Protein AF-A0A517SAF6-F1 (afdb_monomer_lite)

Secondary structure (DSSP, 8-state):
-----PPPP-PPPPP---------------PPPPPPPPPPPP--------------PPP-----------SSTTSPPPSSB--TTTTPPPTTTSTT-TTTTPPPPPPPPPPSTTGGG-HHHHHHHHHHHHT-HHHHHHHHHHHHHHT-TTSHHHHHHHHHHHHHHHHHHHHTT-HHHHHHHHHHHHHHHHHHHHHHT-SEETTEEHHHHHHHHHHHHTPPPPS---TBS----SS-----SSPPP-

pLDDT: mean 80.93, std 24.03, range [32.72, 98.94]

InterPro domains:
  IPR005500 Protein of unknown function DUF309 [PF03745] (123-180)
  IPR023203 TTHA0068-like superfamily [SSF140663] (109-244)

Foldseek 3Di:
DDDDDDDDDDDDDDDDDDDDDDDDPPPDPDDDDDDDDDDDDDDDDDDPDDPPPPPPPPPDPPLDPPDDDQLCPVDDDQQFAAAPPPPDADQDPGPPHSQDVNDDDQFAAQDFVPLSVGPLSSVLLRCLQQQSLVSSLVSLVSNLVNNDCPDLSNLLSQLSNLLSQLSSCLLVVNLVSNLVSLVVSLVSLVVSCVVVVDQDTSQFGSVVSNVQSVQSNVFDHDPDSDHGRRDNRGSDGTAGPPRRDD

Organism: NCBI:txid2527983

Sequence (246 aa):
MTVEGPKVVLSRLPTSQRHSDAGSLRRKFKVPPMPNASPRAPRTKTKPATKRKTITVPAIEKTSIVKFVRLLPATELPRYTHVPGTGTPHPYRDPRGHSFNRKPVNPKALNEDRWAECRSYLLGLDLFNLGFYWEAHDEWERLWRQSGPDSMVGKFLKGLVKLAAAGIKVREESIHGVRRHAASAGEVFADVAAETDLERFCGLKFEDLQFAADRAAQLVYKPDLQAGRPLRVFPYVLTPEPMPLM

Structure (mmCIF, N/CA/C/O backbone):
data_AF-A0A517SAF6-F1
#
_entry.id   AF-A0A517SAF6-F1
#
loop_
_atom_site.group_PDB
_atom_site.id
_atom_site.type_symbol
_atom_site.label_atom_id
_atom_site.label_alt_id
_atom_site.label_comp_id
_atom_site.label_asym_id
_atom_site.label_entity_id
_atom_site.label_seq_id
_atom_site.pdbx_PDB_ins_code
_atom_site.Cartn_x
_atom_site.Cartn_y
_atom_site.Cartn_z
_atom_site.occupancy
_atom_site.B_iso_or_equiv
_atom_site.auth_seq_id
_atom_site.auth_comp_id
_atom_site.auth_asym_id
_atom_site.auth_atom_id
_atom_site.pdbx_PDB_model_num
ATOM 1 N N . MET A 1 1 ? -29.096 70.159 -20.605 1.00 43.00 1 MET A N 1
ATOM 2 C CA . MET A 1 1 ? -28.524 69.871 -19.274 1.00 43.00 1 MET A CA 1
ATOM 3 C C . MET A 1 1 ? -27.739 68.578 -19.366 1.00 43.00 1 MET A C 1
ATOM 5 O O . MET A 1 1 ? -28.289 67.495 -19.248 1.00 43.00 1 MET A O 1
ATOM 9 N N . THR A 1 2 ? -26.469 68.733 -19.703 1.00 39.09 2 THR A N 1
ATOM 10 C CA . THR A 1 2 ? -25.396 67.740 -19.683 1.00 39.09 2 THR A CA 1
ATOM 11 C C . THR A 1 2 ? -24.696 67.866 -18.332 1.00 39.09 2 THR A C 1
ATOM 13 O O . THR A 1 2 ? -24.415 68.987 -17.915 1.00 39.09 2 THR A O 1
ATOM 16 N N . VAL A 1 3 ? -24.425 66.755 -17.644 1.00 46.78 3 VAL A N 1
ATOM 17 C CA . VAL A 1 3 ? -23.565 66.754 -16.450 1.00 46.78 3 VAL A CA 1
ATOM 18 C C . VAL A 1 3 ? -22.547 65.627 -16.588 1.00 46.78 3 VAL A C 1
ATOM 20 O O . VAL A 1 3 ? -22.900 64.479 -16.851 1.00 46.78 3 VAL A O 1
ATOM 23 N N . GLU A 1 4 ? -21.283 66.025 -16.488 1.00 37.34 4 GLU A N 1
ATOM 24 C CA . GLU A 1 4 ? -20.063 65.238 -16.636 1.00 37.34 4 GLU A CA 1
ATOM 25 C C . GLU A 1 4 ? -19.782 64.355 -15.406 1.00 37.34 4 GLU A C 1
ATOM 27 O O . GLU A 1 4 ? -20.085 64.730 -14.275 1.00 37.34 4 GLU A O 1
ATOM 32 N N . GLY A 1 5 ? -19.127 63.210 -15.625 1.00 44.16 5 GLY A N 1
ATOM 33 C CA . GLY A 1 5 ? -18.432 62.419 -14.601 1.00 44.16 5 GLY A CA 1
ATOM 34 C C . GLY A 1 5 ? -16.943 62.288 -14.971 1.00 44.16 5 GLY A C 1
ATOM 35 O O . GLY A 1 5 ? -16.623 62.270 -16.163 1.00 44.16 5 GLY A O 1
ATOM 36 N N . PRO A 1 6 ? -16.008 62.252 -14.002 1.00 47.25 6 PRO A N 1
ATOM 37 C CA . PRO A 1 6 ? -14.622 62.642 -14.249 1.00 47.25 6 PRO A CA 1
ATOM 38 C C . PRO A 1 6 ? -13.741 61.539 -14.859 1.00 47.25 6 PRO A C 1
ATOM 40 O O . PRO A 1 6 ? -13.833 60.358 -14.530 1.00 47.25 6 PRO A O 1
ATOM 43 N N . LYS A 1 7 ? -12.827 61.990 -15.729 1.00 45.59 7 LYS A N 1
ATOM 44 C CA . LYS A 1 7 ? -11.729 61.243 -16.361 1.00 45.59 7 LYS A CA 1
ATOM 45 C C . LYS A 1 7 ? -10.671 60.824 -15.332 1.00 45.59 7 LYS A C 1
ATOM 47 O O . LYS A 1 7 ? -10.163 61.669 -14.599 1.00 45.59 7 LYS A O 1
ATOM 52 N N . VAL A 1 8 ? -10.254 59.557 -15.366 1.00 41.81 8 VAL A N 1
ATOM 53 C CA . VAL A 1 8 ? -9.053 59.077 -14.662 1.00 41.81 8 VAL A CA 1
ATOM 54 C C . VAL A 1 8 ? -7.856 59.116 -15.613 1.00 41.81 8 VAL A C 1
ATOM 56 O O . VAL A 1 8 ? -7.884 58.578 -16.719 1.00 41.81 8 VAL A O 1
ATOM 59 N N . VAL A 1 9 ? -6.815 59.809 -15.159 1.00 40.44 9 VAL A N 1
ATOM 60 C CA . VAL A 1 9 ? -5.551 60.098 -15.840 1.00 40.44 9 VAL A CA 1
ATOM 61 C C . VAL A 1 9 ? -4.578 58.929 -15.646 1.00 40.44 9 VAL A C 1
ATOM 63 O O . VAL A 1 9 ? -4.249 58.579 -14.518 1.00 40.44 9 VAL A O 1
ATOM 66 N N . LEU A 1 10 ? -4.079 58.352 -16.743 1.00 40.06 10 LEU A N 1
ATOM 67 C CA . LEU A 1 10 ? -2.934 57.433 -16.743 1.00 40.06 10 LEU A CA 1
ATOM 68 C C . LEU A 1 10 ? -1.635 58.253 -16.771 1.00 40.06 10 LEU A C 1
ATOM 70 O O . LEU A 1 10 ? -1.235 58.770 -17.816 1.00 40.06 10 LEU A O 1
ATOM 74 N N . SER A 1 11 ? -0.983 58.389 -15.618 1.00 39.31 11 SER A N 1
ATOM 75 C CA . SER A 1 11 ? 0.337 59.007 -15.490 1.00 39.31 11 SER A CA 1
ATOM 76 C C . SER A 1 11 ? 1.441 58.024 -15.904 1.00 39.31 11 SER A C 1
ATOM 78 O O . SER A 1 11 ? 1.563 56.913 -15.392 1.00 39.31 11 SER A O 1
ATOM 80 N N . ARG A 1 12 ? 2.255 58.451 -16.875 1.00 39.72 12 ARG A N 1
ATOM 81 C CA . ARG A 1 12 ? 3.498 57.793 -17.296 1.00 39.72 12 ARG A CA 1
ATOM 82 C C . ARG A 1 12 ? 4.571 58.014 -16.228 1.00 39.72 12 ARG A C 1
ATOM 84 O O . ARG A 1 12 ? 4.795 59.155 -15.830 1.00 39.72 12 ARG A O 1
ATOM 91 N N . LEU A 1 13 ? 5.265 56.954 -15.814 1.00 39.06 13 LEU A N 1
ATOM 92 C CA . LEU A 1 13 ? 6.486 57.058 -15.009 1.00 39.06 13 LEU A CA 1
ATOM 93 C C . LEU A 1 13 ? 7.729 57.155 -15.918 1.00 39.06 13 LEU A C 1
ATOM 95 O O . LEU A 1 13 ? 7.780 56.462 -16.937 1.00 39.06 13 LEU A O 1
ATOM 99 N N . PRO A 1 14 ? 8.720 58.001 -15.575 1.00 38.72 14 PRO A N 1
ATOM 100 C CA . PRO A 1 14 ? 9.893 58.244 -16.405 1.00 38.72 14 PRO A CA 1
ATOM 101 C C . PRO A 1 14 ? 11.052 57.264 -16.168 1.00 38.72 14 PRO A C 1
ATOM 103 O O . PRO A 1 14 ? 11.291 56.749 -15.078 1.00 38.72 14 PRO A O 1
ATOM 106 N N . THR A 1 15 ? 11.799 57.088 -17.253 1.00 39.66 15 THR A N 1
ATOM 107 C CA . THR A 1 15 ? 13.105 56.450 -17.425 1.00 39.66 15 THR A CA 1
ATOM 108 C C . THR A 1 15 ? 14.160 56.975 -16.445 1.00 39.66 15 THR A C 1
ATOM 110 O O . THR A 1 15 ? 14.377 58.181 -16.355 1.00 39.66 15 THR A O 1
ATOM 113 N N . SER A 1 16 ? 14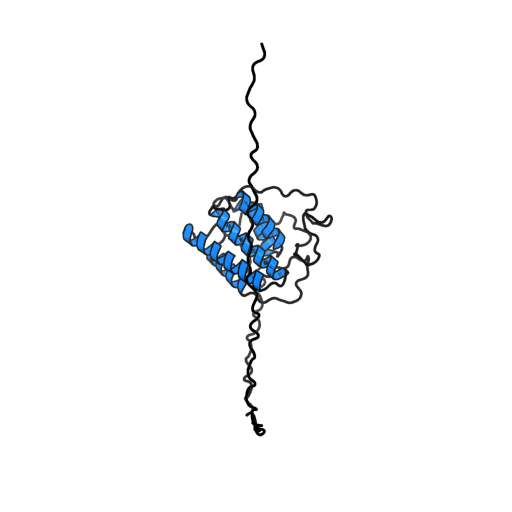.895 56.069 -15.793 1.00 39.22 16 SER A N 1
ATOM 114 C CA . SER A 1 16 ? 16.137 56.385 -15.078 1.00 39.22 16 SER A CA 1
ATOM 115 C C . SER A 1 16 ? 17.303 55.618 -15.700 1.00 39.22 16 SER A C 1
ATOM 117 O O . SER A 1 16 ? 17.321 54.387 -15.742 1.00 39.22 16 SER A O 1
ATOM 119 N N . GLN A 1 17 ? 18.254 56.394 -16.215 1.00 38.22 17 GLN A N 1
ATOM 120 C CA . GLN A 1 17 ? 19.577 55.979 -16.660 1.00 38.22 17 GLN A CA 1
ATOM 121 C C . GLN A 1 17 ? 20.384 55.387 -15.495 1.00 38.22 17 GLN A C 1
ATOM 123 O O . GLN A 1 17 ? 20.413 55.948 -14.401 1.00 38.22 17 GLN A O 1
ATOM 128 N N . ARG A 1 18 ? 21.143 54.321 -15.766 1.00 35.47 18 ARG A N 1
ATOM 129 C CA . ARG A 1 18 ? 22.361 54.000 -15.013 1.00 35.47 18 ARG A CA 1
ATOM 130 C C . ARG A 1 18 ? 23.511 53.814 -15.993 1.00 35.47 18 ARG A C 1
ATOM 132 O O . ARG A 1 18 ? 23.553 52.835 -16.730 1.00 35.47 18 ARG A O 1
ATOM 139 N N . HIS A 1 19 ? 24.430 54.772 -15.980 1.00 34.78 19 HIS A N 1
ATOM 140 C CA . HIS A 1 19 ? 25.813 54.560 -16.385 1.00 34.78 19 HIS A CA 1
ATOM 141 C C . HIS A 1 19 ? 26.580 53.929 -15.221 1.00 34.78 19 HIS A C 1
ATOM 143 O O . HIS A 1 19 ? 26.379 54.329 -14.075 1.00 34.78 19 HIS A O 1
ATOM 149 N N . SER A 1 20 ? 27.481 53.002 -15.556 1.00 32.91 20 SER A N 1
ATOM 150 C CA . SER A 1 20 ? 28.904 52.947 -15.165 1.00 32.91 20 SER A CA 1
ATOM 151 C C . SER A 1 20 ? 29.387 51.547 -14.757 1.00 32.91 20 SER A C 1
ATOM 153 O O . SER A 1 20 ? 28.980 50.973 -13.753 1.00 32.91 20 SER A O 1
ATOM 155 N N . ASP A 1 21 ? 30.225 51.007 -15.644 1.00 35.66 21 ASP A N 1
ATOM 156 C CA . ASP A 1 21 ? 31.492 50.314 -15.408 1.00 35.66 21 ASP A CA 1
ATOM 157 C C . ASP A 1 21 ? 31.677 49.469 -14.142 1.00 35.66 21 ASP A C 1
ATOM 159 O O . ASP A 1 21 ? 31.882 49.969 -13.040 1.00 35.66 21 ASP A O 1
ATOM 163 N N . ALA A 1 22 ? 31.839 48.163 -14.364 1.00 36.44 22 ALA A N 1
ATOM 164 C CA . ALA A 1 22 ? 32.791 47.355 -13.610 1.00 36.44 22 ALA A CA 1
ATOM 165 C C . ALA A 1 22 ? 33.311 46.218 -14.502 1.00 36.44 22 ALA A C 1
ATOM 167 O O . ALA A 1 22 ? 32.623 45.233 -14.774 1.00 36.44 22 ALA A O 1
ATOM 168 N N . GLY A 1 23 ? 34.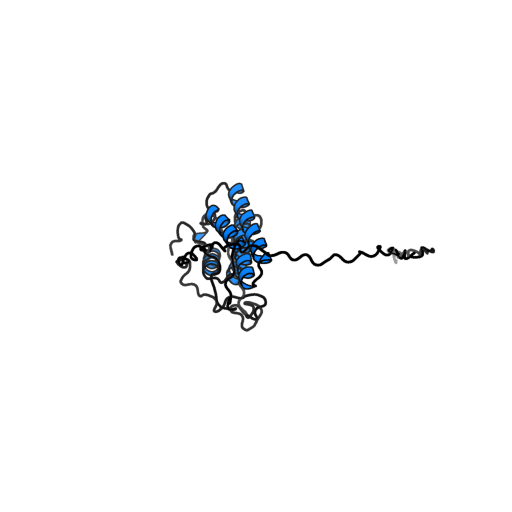542 46.385 -14.989 1.00 32.72 23 GLY A N 1
ATOM 169 C CA . GLY A 1 23 ? 35.258 45.398 -15.786 1.00 32.72 23 GLY A CA 1
ATOM 170 C C . GLY A 1 23 ? 35.454 44.078 -15.037 1.00 32.72 23 GLY A C 1
ATOM 171 O O . GLY A 1 23 ? 35.920 44.036 -13.899 1.00 32.72 23 GLY A O 1
ATOM 172 N N . SER A 1 24 ? 35.130 42.975 -15.708 1.00 35.75 24 SER A N 1
ATOM 173 C CA . SER A 1 24 ? 35.410 41.623 -15.232 1.00 35.75 24 SER A CA 1
ATOM 174 C C . SER A 1 24 ? 36.914 41.336 -15.341 1.00 35.75 24 SER A C 1
ATOM 176 O O . SER A 1 24 ? 37.417 40.919 -16.386 1.00 35.75 24 SER A O 1
ATOM 178 N N . LEU A 1 25 ? 37.656 41.560 -14.252 1.00 38.03 25 LEU A N 1
ATOM 179 C CA . LEU A 1 25 ? 39.008 41.026 -14.089 1.00 38.03 25 LEU A CA 1
ATOM 180 C C . LEU A 1 25 ? 38.932 39.495 -13.953 1.00 38.03 25 LEU A C 1
ATOM 182 O O . LEU A 1 25 ? 38.750 38.950 -12.864 1.00 38.03 25 LEU A O 1
ATOM 186 N N . ARG A 1 26 ? 39.146 38.774 -15.058 1.00 44.06 26 ARG A N 1
ATOM 187 C CA . ARG A 1 26 ? 39.539 37.358 -15.014 1.00 44.06 26 ARG A CA 1
ATOM 188 C C . ARG A 1 26 ? 40.934 37.250 -14.391 1.00 44.06 26 ARG A C 1
ATOM 190 O O . ARG A 1 26 ? 41.942 37.360 -15.086 1.00 44.06 26 ARG A O 1
ATOM 197 N N . ARG A 1 27 ? 41.013 36.980 -13.085 1.00 40.62 27 ARG A N 1
ATOM 198 C CA . ARG A 1 27 ? 42.253 36.493 -12.462 1.00 40.62 27 ARG A CA 1
ATOM 199 C C . ARG A 1 27 ? 42.528 35.073 -12.964 1.00 40.62 27 ARG A C 1
ATOM 201 O O . ARG A 1 27 ? 41.925 34.109 -12.504 1.00 40.62 27 ARG A O 1
ATOM 208 N N . LYS A 1 28 ? 43.444 34.944 -13.929 1.00 42.22 28 LYS A N 1
ATOM 209 C CA . LYS A 1 28 ? 44.107 33.674 -14.248 1.00 42.22 28 LYS A CA 1
ATOM 210 C C . LYS A 1 28 ? 44.988 33.300 -13.052 1.00 42.22 28 LYS A C 1
ATOM 212 O O . LYS A 1 28 ? 46.041 33.900 -12.861 1.00 42.22 28 LYS A O 1
ATOM 217 N N . PHE A 1 29 ? 44.570 32.323 -12.252 1.00 38.72 29 PHE A N 1
ATOM 218 C CA . PHE A 1 29 ? 45.471 31.684 -11.296 1.00 38.72 29 PHE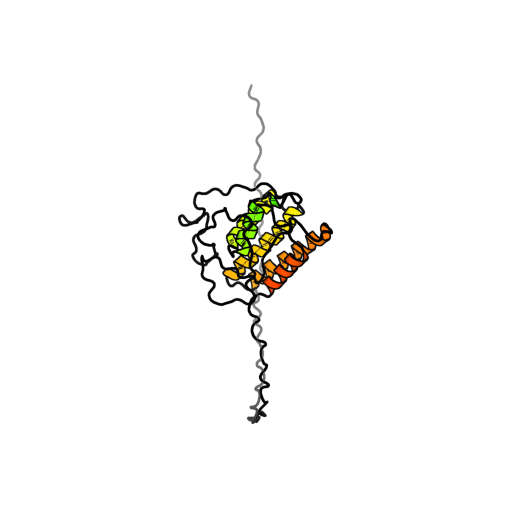 A CA 1
ATOM 219 C C . PHE A 1 29 ? 46.480 30.836 -12.077 1.00 38.72 29 PHE A C 1
ATOM 221 O O . PHE A 1 29 ? 46.141 29.805 -12.654 1.00 38.72 29 PHE A O 1
ATOM 228 N N . LYS A 1 30 ? 47.723 31.319 -12.144 1.00 42.47 30 LYS A N 1
ATOM 229 C CA . LYS A 1 30 ? 48.872 30.586 -12.675 1.00 42.47 30 LYS A CA 1
ATOM 230 C C . LYS A 1 30 ? 49.364 29.653 -11.568 1.00 42.47 30 LYS A C 1
ATOM 232 O O . LYS A 1 30 ? 49.930 30.116 -10.584 1.00 42.47 30 LYS A O 1
ATOM 237 N N . VAL A 1 31 ? 49.089 28.360 -11.708 1.00 49.06 31 VAL A N 1
ATOM 238 C CA . VAL A 1 31 ? 49.588 27.324 -10.793 1.00 49.06 31 VAL A CA 1
ATOM 239 C C . VAL A 1 31 ? 51.096 27.154 -11.042 1.00 49.06 31 VAL A C 1
ATOM 241 O O . VAL A 1 31 ? 51.482 26.987 -12.203 1.00 49.06 31 VAL A O 1
ATOM 244 N N . PRO A 1 32 ? 51.969 27.241 -10.022 1.00 47.84 32 PRO A N 1
ATOM 245 C CA . PRO A 1 32 ? 53.400 27.006 -10.199 1.00 47.84 32 PRO A CA 1
ATOM 246 C C . PRO A 1 32 ? 53.690 25.508 -10.424 1.00 47.84 32 PRO A C 1
ATOM 248 O O . PRO A 1 32 ? 52.991 24.662 -9.860 1.00 47.84 32 PRO A O 1
ATOM 251 N N . PRO A 1 33 ? 54.703 25.153 -11.237 1.00 46.41 33 PRO A N 1
ATOM 252 C CA . PRO A 1 33 ? 55.067 23.759 -11.466 1.00 46.41 33 PRO A CA 1
ATOM 253 C C . PRO A 1 33 ? 55.698 23.142 -10.209 1.00 46.41 33 PRO A C 1
ATOM 255 O O . PRO A 1 33 ? 56.573 23.736 -9.580 1.00 46.41 33 PRO A O 1
ATOM 258 N N . MET A 1 34 ? 55.249 21.937 -9.858 1.00 46.75 34 MET A N 1
ATOM 259 C CA . MET A 1 34 ? 55.836 21.106 -8.802 1.00 46.75 34 MET A CA 1
ATOM 260 C C . MET A 1 34 ? 57.228 20.596 -9.222 1.00 46.75 34 MET A C 1
ATOM 262 O O . MET A 1 34 ? 57.422 20.285 -10.400 1.00 46.75 34 MET A O 1
ATOM 266 N N . PRO A 1 35 ? 58.191 20.461 -8.292 1.00 46.66 35 PRO A N 1
ATOM 267 C CA . PRO A 1 35 ? 59.504 19.901 -8.595 1.00 46.66 35 PRO A CA 1
ATOM 268 C C . PRO A 1 35 ? 59.433 18.393 -8.892 1.00 46.66 35 PRO A C 1
ATOM 270 O O . PRO A 1 35 ? 58.694 17.646 -8.249 1.00 46.66 35 PRO A O 1
ATOM 273 N N . ASN A 1 36 ? 60.229 17.964 -9.877 1.00 44.69 36 ASN A N 1
ATOM 274 C CA . ASN A 1 36 ? 60.369 16.583 -10.344 1.00 44.69 36 ASN A CA 1
ATOM 275 C C . ASN A 1 36 ? 60.639 15.593 -9.199 1.00 44.69 36 ASN A C 1
ATOM 277 O O . ASN A 1 36 ? 61.594 15.748 -8.439 1.00 44.69 36 ASN A O 1
ATOM 281 N N . ALA A 1 37 ? 59.842 14.526 -9.139 1.00 46.31 37 ALA A N 1
ATOM 282 C CA . ALA A 1 37 ? 60.111 13.369 -8.297 1.00 46.31 37 ALA A CA 1
ATOM 283 C C . ALA A 1 37 ? 61.173 12.468 -8.953 1.00 46.31 37 ALA A C 1
ATOM 285 O O . ALA A 1 37 ? 60.998 12.007 -10.081 1.00 46.31 37 ALA A O 1
ATOM 286 N N . SER A 1 38 ? 62.263 12.199 -8.232 1.00 47.91 38 SER A N 1
ATOM 287 C CA . SER A 1 38 ? 63.292 11.228 -8.618 1.00 47.91 38 SER A CA 1
ATOM 288 C C . SER A 1 38 ? 62.726 9.799 -8.726 1.00 47.91 38 SER A C 1
ATOM 290 O O . SER A 1 38 ? 61.828 9.433 -7.958 1.00 47.91 38 SER A O 1
ATOM 292 N N . PRO A 1 39 ? 63.255 8.951 -9.630 1.00 40.84 39 PRO A N 1
ATOM 293 C CA . PRO A 1 39 ? 62.718 7.617 -9.863 1.00 40.84 39 PRO A CA 1
ATOM 294 C C . PRO A 1 39 ? 63.053 6.672 -8.703 1.00 40.84 39 PRO A C 1
ATOM 296 O O . PRO A 1 39 ? 64.206 6.513 -8.303 1.00 40.84 39 PRO A O 1
ATOM 299 N N . ARG A 1 40 ? 62.021 6.022 -8.157 1.00 42.75 40 ARG A N 1
ATOM 300 C CA . ARG A 1 40 ? 62.141 5.028 -7.085 1.00 42.75 40 ARG A CA 1
ATOM 301 C C . ARG A 1 40 ? 62.362 3.635 -7.685 1.00 42.75 40 ARG A C 1
ATOM 303 O O . ARG A 1 40 ? 61.576 3.192 -8.516 1.00 42.75 40 ARG A O 1
ATOM 310 N N . ALA A 1 41 ? 63.410 2.954 -7.226 1.00 46.16 41 ALA A N 1
ATOM 311 C CA . ALA A 1 41 ? 63.792 1.597 -7.622 1.00 46.16 41 ALA A CA 1
ATOM 312 C C . ALA A 1 41 ? 62.665 0.550 -7.423 1.00 46.16 41 ALA A C 1
ATOM 314 O O . ALA A 1 41 ? 61.847 0.691 -6.502 1.00 46.16 41 ALA A O 1
ATOM 315 N N . PRO A 1 42 ? 62.625 -0.524 -8.240 1.00 37.44 42 PRO A N 1
ATOM 316 C CA . PRO A 1 42 ? 61.581 -1.539 -8.175 1.00 37.44 42 PRO A CA 1
ATOM 317 C C . PRO A 1 42 ? 61.748 -2.393 -6.917 1.00 37.44 42 PRO A C 1
ATOM 319 O O . PRO A 1 42 ? 62.746 -3.080 -6.719 1.00 37.44 42 PRO A O 1
ATOM 322 N N . ARG A 1 43 ? 60.742 -2.356 -6.043 1.00 40.53 43 ARG A N 1
ATOM 323 C CA . ARG A 1 43 ? 60.711 -3.145 -4.811 1.00 40.53 43 ARG A CA 1
ATOM 324 C C . ARG A 1 43 ? 59.940 -4.438 -5.071 1.00 40.53 43 ARG A C 1
ATOM 326 O O . ARG A 1 43 ? 58.711 -4.441 -5.055 1.00 40.53 43 ARG A O 1
ATOM 333 N N . THR A 1 44 ? 60.660 -5.534 -5.292 1.00 40.47 44 THR A N 1
ATOM 334 C CA . THR A 1 44 ? 60.109 -6.894 -5.304 1.00 40.47 44 THR A CA 1
ATOM 335 C C . THR A 1 44 ? 59.506 -7.208 -3.935 1.00 40.47 44 THR A C 1
ATOM 337 O O . THR A 1 44 ? 60.221 -7.332 -2.941 1.00 40.47 44 THR A O 1
ATOM 340 N N . LYS A 1 45 ? 58.176 -7.308 -3.865 1.00 42.22 45 LYS A N 1
ATOM 341 C CA . LYS A 1 45 ? 57.462 -7.845 -2.703 1.00 42.22 45 LYS A CA 1
ATOM 342 C C . LYS A 1 45 ? 56.825 -9.173 -3.092 1.00 42.22 45 LYS A C 1
ATOM 344 O O . LYS A 1 45 ? 55.754 -9.207 -3.691 1.00 42.22 45 LYS A O 1
ATOM 349 N N . THR A 1 46 ? 57.491 -10.258 -2.726 1.00 40.00 46 THR A N 1
ATOM 350 C CA . THR A 1 46 ? 56.911 -11.594 -2.592 1.00 40.00 46 THR A CA 1
ATOM 351 C C . THR A 1 46 ? 55.737 -11.515 -1.610 1.00 40.00 46 THR A C 1
ATOM 353 O O . THR A 1 46 ? 55.912 -11.161 -0.445 1.00 40.00 46 THR A O 1
ATOM 356 N N . LYS A 1 47 ? 54.513 -11.779 -2.087 1.00 39.50 47 LYS A N 1
ATOM 357 C CA . LYS A 1 47 ? 53.329 -11.919 -1.224 1.00 39.50 47 LYS A CA 1
ATOM 358 C C . LYS A 1 47 ? 53.365 -13.305 -0.566 1.00 39.50 47 LYS A C 1
ATOM 360 O O . LYS A 1 47 ? 53.505 -14.285 -1.295 1.00 39.50 47 LYS A O 1
ATOM 365 N N . PRO A 1 48 ? 53.192 -13.428 0.760 1.00 37.00 48 PRO A N 1
ATOM 366 C CA . PRO A 1 48 ? 52.972 -14.729 1.372 1.00 37.00 48 PRO A CA 1
ATOM 367 C C . PRO A 1 48 ? 51.581 -15.243 0.973 1.00 37.00 48 PRO A C 1
ATOM 369 O O . PRO A 1 48 ? 50.604 -14.490 0.964 1.00 37.00 48 PRO A O 1
ATOM 372 N N . ALA A 1 49 ? 51.492 -16.525 0.619 1.00 44.97 49 ALA A N 1
ATOM 373 C CA . ALA A 1 49 ? 50.243 -17.188 0.271 1.00 44.97 49 ALA A CA 1
ATOM 374 C C . ALA A 1 49 ? 49.340 -17.302 1.511 1.00 44.97 49 ALA A C 1
ATOM 376 O O . ALA A 1 49 ? 49.503 -18.184 2.352 1.00 44.97 49 ALA A O 1
ATOM 377 N N . THR A 1 50 ? 48.376 -16.393 1.639 1.00 40.66 50 THR A N 1
ATOM 378 C CA . THR A 1 50 ? 47.316 -16.493 2.644 1.00 40.66 50 THR A CA 1
ATOM 379 C C . THR A 1 50 ? 46.345 -17.591 2.211 1.00 40.66 50 THR A C 1
ATOM 381 O O . THR A 1 50 ? 45.639 -17.441 1.213 1.00 40.66 50 THR A O 1
ATOM 384 N N . LYS A 1 51 ? 46.309 -18.709 2.948 1.00 47.28 51 LYS A N 1
ATOM 385 C CA . LYS A 1 51 ? 45.286 -19.753 2.787 1.00 47.28 51 LYS A CA 1
ATOM 386 C C . LYS A 1 51 ? 43.903 -19.096 2.882 1.00 47.28 51 LYS A C 1
ATOM 388 O O . LYS A 1 51 ? 43.530 -18.598 3.944 1.00 47.28 51 LYS A O 1
ATOM 393 N N . ARG A 1 52 ? 43.152 -19.077 1.775 1.00 42.53 52 ARG A N 1
ATOM 394 C CA . ARG A 1 52 ? 41.730 -18.707 1.768 1.00 42.53 52 ARG A CA 1
ATOM 395 C C . ARG A 1 52 ? 41.010 -19.673 2.706 1.00 42.53 52 ARG A C 1
ATOM 397 O O . ARG A 1 52 ? 40.843 -20.840 2.369 1.00 42.53 52 ARG A O 1
ATOM 404 N N . LYS A 1 53 ? 40.596 -19.198 3.883 1.00 41.75 53 LYS A N 1
ATOM 405 C CA . LYS A 1 53 ? 39.531 -19.862 4.635 1.00 41.75 53 LYS A CA 1
ATOM 406 C C . LYS A 1 53 ? 38.297 -19.801 3.744 1.00 41.75 53 LYS A C 1
ATOM 408 O O . LYS A 1 53 ? 37.814 -18.711 3.445 1.00 41.75 53 LYS A O 1
ATOM 413 N N . THR A 1 54 ? 37.851 -20.957 3.268 1.00 35.03 54 THR A N 1
ATOM 414 C CA . THR A 1 54 ? 36.552 -21.115 2.622 1.00 35.03 54 THR A CA 1
ATOM 415 C C . THR A 1 54 ? 35.510 -20.649 3.628 1.00 35.03 54 THR A C 1
ATOM 417 O O . THR A 1 54 ? 35.240 -21.329 4.614 1.00 35.03 54 THR A O 1
ATOM 420 N N . ILE A 1 55 ? 34.999 -19.435 3.437 1.00 43.25 55 ILE A N 1
ATOM 421 C CA . ILE A 1 55 ? 33.815 -18.978 4.147 1.00 43.25 55 ILE A CA 1
ATOM 422 C C . ILE A 1 55 ? 32.683 -19.794 3.540 1.00 43.25 55 ILE A C 1
ATOM 424 O O . ILE A 1 55 ? 32.284 -19.557 2.400 1.00 43.25 55 ILE A O 1
ATOM 428 N N . THR A 1 56 ? 32.227 -20.806 4.271 1.00 37.72 56 THR A N 1
ATOM 429 C CA . THR A 1 56 ? 30.970 -21.482 3.976 1.00 37.72 56 THR A CA 1
ATOM 430 C C . THR A 1 56 ? 29.880 -20.432 4.120 1.00 37.72 56 THR A C 1
ATOM 432 O O . THR A 1 56 ? 29.496 -20.070 5.230 1.00 37.72 56 THR A O 1
ATOM 435 N N . VAL A 1 57 ? 29.442 -19.877 2.992 1.00 45.16 57 VAL A N 1
ATOM 436 C CA . VAL A 1 57 ? 28.236 -19.056 2.939 1.00 45.16 57 VAL A CA 1
ATOM 437 C C . VAL A 1 57 ? 27.102 -19.983 3.384 1.00 45.16 57 VAL A C 1
ATOM 439 O O . VAL A 1 57 ? 26.958 -21.053 2.782 1.00 45.16 57 VAL A O 1
ATOM 442 N N . PRO A 1 58 ? 26.356 -19.665 4.457 1.00 40.38 58 PRO A N 1
ATOM 443 C CA . PRO A 1 58 ? 25.236 -20.499 4.855 1.00 40.38 58 PRO A CA 1
ATOM 444 C C . PRO A 1 58 ? 24.281 -20.594 3.666 1.00 40.38 58 PRO A C 1
ATOM 446 O O . PRO A 1 58 ? 24.037 -19.606 2.970 1.00 40.38 58 PRO A O 1
ATOM 449 N N . ALA A 1 59 ? 23.831 -21.817 3.389 1.00 44.12 59 ALA A N 1
ATOM 450 C CA . ALA A 1 59 ? 22.913 -22.109 2.304 1.00 44.12 59 ALA A CA 1
ATOM 451 C C . ALA A 1 59 ? 21.758 -21.105 2.336 1.00 44.12 59 ALA A C 1
ATOM 453 O O . ALA A 1 59 ? 21.184 -20.872 3.399 1.00 44.12 59 ALA A O 1
ATOM 454 N N . ILE A 1 60 ? 21.456 -20.510 1.178 1.00 50.84 60 ILE A N 1
ATOM 455 C CA . ILE A 1 60 ? 20.297 -19.640 0.974 1.00 50.84 60 ILE A CA 1
ATOM 456 C C . ILE A 1 60 ? 19.101 -20.366 1.582 1.00 50.84 60 ILE A C 1
ATOM 458 O O . ILE A 1 60 ? 18.696 -21.418 1.078 1.00 50.84 60 ILE A O 1
ATOM 462 N N . GLU A 1 61 ? 18.604 -19.842 2.703 1.00 43.91 61 GLU A N 1
ATOM 463 C CA . GLU A 1 61 ? 17.421 -20.363 3.368 1.00 43.91 61 GLU A CA 1
ATOM 464 C C . GLU A 1 61 ? 16.341 -20.509 2.306 1.00 43.91 61 GLU A C 1
ATOM 466 O O . GLU A 1 61 ? 16.010 -19.560 1.587 1.00 43.91 61 GLU A O 1
ATOM 471 N N . LYS A 1 62 ? 15.853 -21.742 2.147 1.00 42.72 62 LYS A N 1
ATOM 472 C CA . LYS A 1 62 ? 14.743 -22.059 1.258 1.00 42.72 62 LYS A CA 1
ATOM 473 C C . LYS A 1 62 ? 13.627 -21.086 1.616 1.00 42.72 62 LYS A C 1
ATOM 475 O O . LYS A 1 62 ? 13.057 -21.216 2.693 1.00 42.72 62 LYS A O 1
ATOM 480 N N . THR A 1 63 ? 13.352 -20.105 0.752 1.00 47.53 63 THR A N 1
ATOM 481 C CA . THR A 1 63 ? 12.231 -19.179 0.930 1.00 47.53 63 THR A CA 1
ATOM 482 C C . THR A 1 63 ? 10.983 -20.036 1.058 1.00 47.53 63 THR A C 1
ATOM 484 O O . THR A 1 63 ? 10.492 -20.578 0.065 1.00 47.53 63 THR A O 1
ATOM 487 N N . SER A 1 64 ? 10.517 -20.228 2.289 1.00 51.09 64 SER A N 1
ATOM 488 C CA . SER A 1 64 ? 9.240 -20.853 2.563 1.00 51.09 64 SER A CA 1
ATOM 489 C C . SER A 1 64 ? 8.213 -20.072 1.756 1.00 51.09 64 SER A C 1
ATOM 491 O O . SER A 1 64 ? 8.151 -18.841 1.801 1.00 51.09 64 SER A O 1
ATOM 493 N N . ILE A 1 65 ? 7.470 -20.769 0.897 1.00 59.81 65 ILE A N 1
ATOM 494 C CA . ILE A 1 65 ? 6.417 -20.127 0.120 1.00 59.81 65 ILE A CA 1
ATOM 495 C C . ILE A 1 65 ? 5.376 -19.689 1.142 1.00 59.81 65 ILE A C 1
ATOM 497 O O . ILE A 1 65 ? 4.604 -20.515 1.624 1.00 59.81 65 ILE A O 1
ATOM 501 N N . VAL A 1 66 ? 5.380 -18.403 1.495 1.00 72.38 66 VAL A N 1
ATOM 502 C CA . VAL A 1 66 ? 4.341 -17.824 2.344 1.00 72.38 66 VAL A CA 1
ATOM 503 C C . VAL A 1 66 ? 3.032 -17.949 1.567 1.00 72.38 66 VAL A C 1
ATOM 505 O O . VAL A 1 66 ? 2.822 -17.255 0.560 1.00 72.38 66 VAL A O 1
ATOM 508 N N . LYS A 1 67 ? 2.219 -18.932 1.964 1.00 75.06 67 LYS A N 1
ATOM 509 C CA . LYS A 1 67 ? 0.872 -19.161 1.442 1.00 75.06 67 LYS A CA 1
ATOM 510 C C . LYS A 1 67 ? -0.032 -18.083 2.028 1.00 75.06 67 LYS A C 1
ATOM 512 O O . LYS A 1 67 ? 0.049 -17.808 3.219 1.00 75.06 67 LYS A O 1
ATOM 517 N N . PHE A 1 68 ? -0.880 -17.489 1.200 1.00 85.94 68 PHE A N 1
ATOM 518 C CA . PHE A 1 68 ? -1.923 -16.577 1.658 1.00 85.94 68 PHE A CA 1
ATOM 519 C C . PHE A 1 68 ? -3.218 -16.887 0.907 1.00 85.94 68 PHE A C 1
ATOM 521 O O . PHE A 1 68 ? -3.185 -17.439 -0.198 1.00 85.94 68 PHE A O 1
ATOM 528 N N . VAL A 1 69 ? -4.347 -16.564 1.528 1.00 90.81 69 VAL A N 1
ATOM 529 C CA . VAL A 1 69 ? -5.685 -16.714 0.951 1.00 90.81 69 VAL A CA 1
ATOM 530 C C . VAL A 1 69 ? -6.160 -15.335 0.520 1.00 90.81 69 VAL A C 1
ATOM 532 O O . VAL A 1 69 ? -5.986 -14.369 1.261 1.00 90.81 69 VAL A O 1
ATOM 535 N N . ARG A 1 70 ? -6.738 -15.238 -0.681 1.00 95.00 70 ARG A N 1
ATOM 536 C CA . ARG A 1 70 ? -7.333 -13.985 -1.150 1.00 95.00 70 ARG A CA 1
ATOM 537 C C . ARG A 1 70 ? -8.504 -13.586 -0.260 1.00 95.00 70 ARG A C 1
ATOM 539 O O . ARG A 1 70 ? -9.362 -14.417 0.023 1.00 95.00 70 ARG A O 1
ATOM 546 N N . LEU A 1 71 ? -8.552 -12.311 0.105 1.00 96.12 71 LEU A N 1
ATOM 547 C CA . LEU A 1 71 ? -9.631 -11.704 0.880 1.00 96.12 71 LEU A CA 1
ATOM 548 C C . LEU A 1 71 ? -10.875 -11.471 0.017 1.00 96.12 71 LEU A C 1
ATOM 550 O O . LEU A 1 71 ? -11.986 -11.458 0.531 1.00 96.12 71 LEU A O 1
ATOM 554 N N . LEU A 1 72 ? -10.701 -11.300 -1.300 1.00 96.06 72 LEU A N 1
ATOM 555 C CA . LEU A 1 72 ? -11.795 -11.156 -2.261 1.00 96.06 72 LEU A CA 1
ATOM 556 C C . LEU A 1 72 ? -11.622 -12.126 -3.447 1.00 96.06 72 LEU A C 1
ATOM 558 O O . LEU A 1 72 ? -11.365 -11.683 -4.570 1.00 96.06 72 LEU A O 1
ATOM 562 N N . PRO A 1 73 ? -11.775 -13.449 -3.250 1.00 94.81 73 PRO A N 1
ATOM 563 C CA . PRO A 1 73 ? -11.469 -14.461 -4.264 1.00 94.81 73 PRO A CA 1
ATOM 564 C C . PRO A 1 73 ? -12.347 -14.350 -5.517 1.00 94.81 73 PRO A C 1
ATOM 566 O O . PRO A 1 73 ? -11.870 -14.639 -6.612 1.00 94.81 73 PRO A O 1
ATOM 569 N N . ALA A 1 74 ? -13.592 -13.885 -5.371 1.00 94.81 74 ALA A N 1
ATOM 570 C CA . ALA A 1 74 ? -14.523 -13.678 -6.481 1.00 94.81 74 ALA A CA 1
ATOM 571 C C . ALA A 1 74 ? -14.218 -12.422 -7.321 1.00 94.81 74 ALA A C 1
ATOM 573 O O . ALA A 1 74 ? -14.765 -12.266 -8.409 1.00 94.81 74 ALA A O 1
ATOM 574 N N . THR A 1 75 ? -13.372 -11.507 -6.835 1.00 95.19 75 THR A N 1
ATOM 575 C CA . THR A 1 75 ? -13.020 -10.301 -7.593 1.00 95.19 75 THR A CA 1
ATOM 576 C C . THR A 1 75 ? -12.017 -10.651 -8.688 1.00 95.19 75 THR A C 1
ATOM 578 O O . THR A 1 75 ? -10.933 -11.177 -8.402 1.00 95.19 75 THR A O 1
ATOM 581 N N . GLU A 1 76 ? -12.363 -10.319 -9.933 1.00 95.31 76 GLU A N 1
ATOM 582 C CA . GLU A 1 76 ? -11.468 -10.442 -11.082 1.00 95.31 76 GLU A CA 1
ATOM 583 C C . GLU A 1 76 ? -10.205 -9.599 -10.891 1.00 95.31 76 GLU A C 1
ATOM 585 O O . GLU A 1 76 ? -10.248 -8.470 -10.398 1.00 95.31 76 GLU A O 1
ATOM 590 N N . LEU A 1 77 ? -9.067 -10.156 -11.296 1.00 96.31 77 LEU A N 1
ATOM 591 C CA . LEU A 1 77 ? -7.783 -9.472 -11.244 1.00 96.31 77 LEU A CA 1
ATOM 592 C C . LEU A 1 77 ? -7.424 -8.901 -12.618 1.00 96.31 77 LEU A C 1
ATOM 594 O O . LEU A 1 77 ? -7.790 -9.484 -13.644 1.00 96.31 77 LEU A O 1
ATOM 598 N N . PRO A 1 78 ? -6.654 -7.803 -12.667 1.00 96.62 78 PRO A N 1
ATOM 599 C CA . PRO A 1 78 ? -6.098 -7.307 -13.913 1.00 96.62 78 PRO A CA 1
ATOM 600 C C . PRO A 1 78 ? -5.282 -8.380 -14.641 1.00 96.62 78 PRO A C 1
ATOM 602 O O . PRO A 1 78 ? -4.510 -9.125 -14.039 1.00 96.62 78 PRO A O 1
ATOM 605 N N . ARG A 1 79 ? -5.399 -8.418 -15.971 1.00 95.69 79 ARG A N 1
ATOM 606 C CA . ARG A 1 79 ? -4.664 -9.371 -16.827 1.00 95.69 79 ARG A CA 1
ATOM 607 C C . ARG A 1 79 ? -3.136 -9.211 -16.792 1.00 95.69 79 ARG A C 1
ATOM 609 O O . ARG A 1 79 ? -2.418 -10.121 -17.18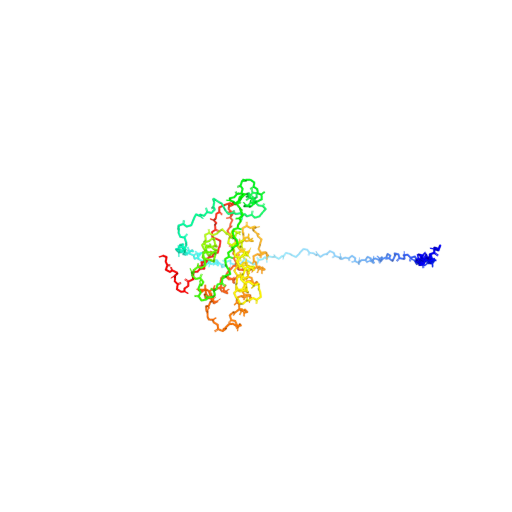9 1.00 95.69 79 ARG A O 1
ATOM 616 N N . TYR A 1 80 ? -2.646 -8.045 -16.378 1.00 97.31 80 TYR A N 1
ATOM 617 C CA . TYR A 1 80 ? -1.230 -7.734 -16.195 1.00 97.31 80 TYR A CA 1
ATOM 618 C C . TYR A 1 80 ? -1.097 -6.667 -15.100 1.00 97.31 80 TYR A C 1
ATOM 620 O O . TYR A 1 80 ? -2.052 -5.933 -14.849 1.00 97.31 80 TYR A O 1
ATOM 628 N N . THR A 1 81 ? 0.080 -6.555 -14.484 1.00 97.81 81 THR A N 1
ATOM 629 C CA . THR A 1 81 ? 0.419 -5.415 -13.615 1.00 97.81 81 THR A CA 1
ATOM 630 C C . THR A 1 81 ? 1.194 -4.359 -14.387 1.00 97.81 81 THR A C 1
ATOM 632 O O . THR A 1 81 ? 2.128 -4.676 -15.134 1.00 97.81 81 THR A O 1
ATOM 635 N N . HIS A 1 82 ? 0.803 -3.099 -14.243 1.00 98.06 82 HIS A N 1
ATOM 636 C CA . HIS A 1 82 ? 1.541 -2.004 -14.847 1.00 98.06 82 HIS A CA 1
ATOM 637 C C . HIS A 1 82 ? 2.871 -1.774 -14.124 1.00 98.06 82 HIS A C 1
ATOM 639 O O . HIS A 1 82 ? 2.930 -1.658 -12.904 1.00 98.06 82 HIS A O 1
ATOM 645 N N . VAL A 1 83 ? 3.951 -1.665 -14.896 1.00 95.19 83 VAL A N 1
ATOM 646 C CA . VAL A 1 83 ? 5.267 -1.263 -14.396 1.00 95.19 83 VAL A CA 1
ATOM 647 C C . VAL A 1 83 ? 5.735 -0.063 -15.225 1.00 95.19 83 VAL A C 1
ATOM 649 O O . VAL A 1 83 ? 5.963 -0.220 -16.433 1.00 95.19 83 VAL A O 1
ATOM 652 N N . PRO A 1 84 ? 5.864 1.135 -14.629 1.00 94.62 84 PRO A N 1
ATOM 653 C CA . PRO A 1 84 ? 6.297 2.328 -15.349 1.00 94.62 84 PRO A CA 1
ATOM 654 C C . PRO A 1 84 ? 7.627 2.119 -16.084 1.00 94.62 84 PRO A C 1
ATOM 656 O O . PRO A 1 84 ? 8.524 1.446 -15.591 1.00 94.62 84 PRO A O 1
ATOM 659 N N . GLY A 1 85 ? 7.751 2.675 -17.292 1.00 92.06 85 GLY A N 1
ATOM 660 C CA . GLY A 1 85 ? 8.989 2.609 -18.083 1.00 92.06 85 GLY A CA 1
ATOM 661 C C . GLY A 1 85 ? 9.284 1.270 -18.776 1.00 92.06 85 GLY A C 1
ATOM 662 O O . GLY A 1 85 ? 10.233 1.199 -19.545 1.00 92.06 85 GLY A O 1
ATOM 663 N N . THR A 1 86 ? 8.466 0.229 -18.581 1.00 89.81 86 THR A N 1
ATOM 664 C CA . THR A 1 86 ? 8.718 -1.126 -19.135 1.00 89.81 86 THR A CA 1
ATOM 665 C C . THR A 1 86 ? 7.921 -1.463 -20.401 1.00 89.81 86 THR A C 1
ATOM 667 O O . THR A 1 86 ? 7.928 -2.600 -20.866 1.00 89.81 86 THR A O 1
ATOM 670 N N . GLY A 1 87 ? 7.168 -0.501 -20.944 1.00 91.38 87 GLY A N 1
ATOM 671 C CA . GLY A 1 87 ? 6.316 -0.703 -22.124 1.00 91.38 87 GLY A CA 1
ATOM 672 C C . GLY A 1 87 ? 4.980 -1.409 -21.854 1.00 91.38 87 GLY A C 1
ATOM 673 O O . GLY A 1 87 ? 4.176 -1.549 -22.775 1.00 91.38 87 GLY A O 1
ATOM 674 N N . THR A 1 88 ? 4.696 -1.812 -20.608 1.00 95.75 88 THR A N 1
ATOM 675 C CA . THR A 1 88 ? 3.345 -2.266 -20.232 1.00 95.75 88 THR A CA 1
ATOM 676 C C . THR A 1 88 ? 2.320 -1.150 -20.490 1.00 95.75 88 THR A C 1
ATOM 678 O O . THR A 1 88 ? 2.566 -0.009 -20.084 1.00 95.75 88 THR A O 1
ATOM 681 N N . PRO A 1 89 ? 1.172 -1.433 -21.140 1.00 97.00 89 PRO A N 1
ATOM 682 C CA . PRO A 1 89 ? 0.160 -0.414 -21.405 1.00 97.00 89 PRO A CA 1
ATOM 683 C C . PRO A 1 89 ? -0.301 0.260 -20.109 1.00 97.00 89 PRO A C 1
ATOM 685 O O . PRO A 1 89 ? -0.561 -0.413 -19.108 1.00 97.00 89 PRO A O 1
ATOM 688 N N . HIS A 1 90 ? -0.418 1.586 -20.101 1.00 97.44 90 HIS A N 1
ATOM 689 C CA . HIS A 1 90 ? -0.899 2.284 -18.910 1.00 97.44 90 HIS A CA 1
ATOM 690 C C . HIS A 1 90 ? -2.384 1.948 -18.670 1.00 97.44 90 HIS A C 1
ATOM 692 O O . HIS A 1 90 ? -3.184 2.162 -19.586 1.00 97.44 90 HIS A O 1
ATOM 698 N N . PRO A 1 91 ? -2.800 1.523 -17.459 1.00 96.75 91 PRO A N 1
ATOM 699 C CA . PRO A 1 91 ? -4.142 0.994 -17.200 1.00 96.75 91 PRO A CA 1
ATOM 700 C C . PRO A 1 91 ? -5.293 1.883 -17.665 1.00 96.75 91 PRO A C 1
ATOM 702 O O . PRO A 1 91 ? -6.237 1.372 -18.255 1.00 96.75 91 PRO A O 1
ATOM 705 N N . TYR A 1 92 ? -5.190 3.199 -17.455 1.00 96.00 92 TYR A N 1
ATOM 706 C CA . TYR A 1 92 ? -6.235 4.165 -17.830 1.00 96.00 92 TYR A CA 1
ATOM 707 C C . TYR A 1 92 ? -5.983 4.947 -19.128 1.00 96.00 92 TYR A C 1
ATOM 709 O O . TYR A 1 92 ? -6.913 5.537 -19.665 1.00 96.00 92 TYR A O 1
ATOM 717 N N . ARG A 1 93 ? -4.730 5.037 -19.594 1.00 94.50 93 ARG A N 1
ATOM 718 C CA . ARG A 1 93 ? -4.308 6.033 -20.606 1.00 94.50 93 ARG A CA 1
ATOM 719 C C . ARG A 1 93 ? -3.974 5.414 -21.960 1.00 94.50 93 ARG A C 1
ATOM 721 O O . ARG A 1 93 ? -3.963 6.126 -22.955 1.00 94.50 93 ARG A O 1
ATOM 728 N N . ASP A 1 94 ? -3.688 4.116 -21.996 1.00 96.38 94 ASP A N 1
ATOM 729 C CA . ASP A 1 94 ? -3.434 3.372 -23.230 1.00 96.38 94 ASP A CA 1
ATOM 730 C C . ASP A 1 94 ? -4.716 2.614 -23.619 1.00 96.38 94 ASP A C 1
ATOM 732 O O . ASP A 1 94 ? -5.310 1.995 -22.737 1.00 96.38 94 ASP A O 1
ATOM 736 N N . PRO A 1 95 ? -5.143 2.599 -24.896 1.00 96.88 95 PRO A N 1
ATOM 737 C CA . PRO A 1 95 ? -6.273 1.789 -25.366 1.00 96.88 95 PRO A CA 1
ATOM 738 C C . PRO A 1 95 ? -6.178 0.288 -25.051 1.00 96.88 95 PRO A C 1
ATOM 740 O O . PRO A 1 95 ? -7.190 -0.401 -24.951 1.00 96.88 95 PRO A O 1
ATOM 743 N N . ARG A 1 96 ? -4.960 -0.233 -24.866 1.00 96.06 96 ARG A N 1
ATOM 744 C CA . ARG A 1 96 ? -4.680 -1.612 -24.430 1.00 96.06 96 ARG A CA 1
ATOM 745 C C . ARG A 1 96 ? -4.596 -1.729 -22.902 1.00 96.06 96 ARG A C 1
ATOM 747 O O . ARG A 1 96 ? -4.207 -2.778 -22.386 1.00 96.06 96 ARG A O 1
ATOM 754 N N . GLY A 1 97 ? -4.922 -0.670 -22.170 1.00 97.00 97 GLY A N 1
ATOM 755 C CA . GLY A 1 97 ? -4.982 -0.622 -20.717 1.00 97.00 97 GLY A CA 1
ATOM 756 C C . GLY A 1 97 ? -6.069 -1.540 -20.161 1.00 97.00 97 GLY A C 1
ATOM 757 O O . GLY A 1 97 ? -7.154 -1.635 -20.731 1.00 97.00 97 GLY A O 1
ATOM 758 N N . HIS A 1 98 ? -5.804 -2.224 -19.045 1.00 95.81 98 HIS A N 1
ATOM 759 C CA . HIS A 1 98 ? -6.801 -3.107 -18.411 1.00 95.81 98 HIS A CA 1
ATOM 760 C C . HIS A 1 98 ? -8.002 -2.361 -17.790 1.00 95.81 98 HIS A C 1
ATOM 762 O O . HIS A 1 98 ? -9.029 -2.985 -17.527 1.00 95.81 98 HIS A O 1
ATOM 768 N N . SER A 1 99 ? -7.914 -1.032 -17.674 1.00 94.94 99 SER A N 1
ATOM 769 C CA . SER A 1 99 ? -8.979 -0.139 -17.200 1.00 94.94 99 SER A CA 1
ATOM 770 C C . SER A 1 99 ? -9.282 0.998 -18.184 1.00 94.94 99 SER A C 1
ATOM 772 O O . SER A 1 99 ? -9.845 2.025 -17.801 1.00 94.94 99 SER A O 1
ATOM 774 N N . PHE A 1 100 ? -8.918 0.848 -19.462 1.00 95.56 100 PHE A N 1
ATOM 775 C CA . PHE A 1 100 ? -9.174 1.878 -20.465 1.00 95.56 100 PHE A CA 1
ATOM 776 C C . PHE A 1 100 ? -10.682 2.119 -20.624 1.00 95.56 100 PHE A C 1
ATOM 778 O O . PHE A 1 100 ? -11.471 1.174 -20.612 1.00 95.56 100 PHE A O 1
ATOM 785 N N . ASN A 1 101 ? -11.090 3.388 -20.732 1.00 93.94 101 ASN A N 1
ATOM 786 C CA . ASN A 1 101 ? -12.493 3.834 -20.731 1.00 93.94 101 ASN A CA 1
ATOM 787 C C . ASN A 1 101 ? -13.332 3.426 -19.503 1.00 93.94 101 ASN A C 1
ATOM 789 O O . ASN A 1 101 ? -14.532 3.699 -19.466 1.00 93.94 101 ASN A O 1
ATOM 793 N N . ARG A 1 102 ? -12.729 2.835 -18.465 1.00 89.44 102 ARG A N 1
ATOM 794 C CA . ARG A 1 102 ? -13.393 2.598 -17.181 1.00 89.44 102 ARG A CA 1
ATOM 795 C C . ARG A 1 102 ? -13.072 3.764 -16.257 1.00 89.44 102 ARG A C 1
ATOM 797 O O . ARG A 1 102 ? -11.908 4.037 -15.974 1.00 89.44 102 ARG A O 1
ATOM 804 N N . LYS A 1 103 ? -14.099 4.469 -15.780 1.00 81.62 103 LYS A N 1
ATOM 805 C CA . LYS A 1 103 ? -13.915 5.458 -14.712 1.00 81.62 103 LYS A CA 1
ATOM 806 C C . LYS A 1 103 ? -13.764 4.703 -13.389 1.00 81.62 103 LYS A C 1
ATOM 808 O O . LYS A 1 103 ? -14.696 3.980 -13.035 1.00 81.62 103 LYS A O 1
ATOM 813 N N . PRO A 1 104 ? -12.636 4.835 -12.669 1.00 81.75 104 PRO A N 1
ATOM 814 C CA . PRO A 1 104 ? -12.519 4.232 -11.353 1.00 81.75 104 PRO A CA 1
ATOM 815 C C . PRO A 1 104 ? -13.570 4.855 -10.431 1.00 81.75 104 PRO A C 1
ATOM 817 O O . PRO A 1 104 ? -13.715 6.077 -10.365 1.00 81.75 104 PRO A O 1
ATOM 820 N N . VAL A 1 105 ? -14.340 4.002 -9.760 1.00 86.75 105 VAL A N 1
ATOM 821 C CA . VAL A 1 105 ? -15.319 4.435 -8.763 1.00 86.75 105 VAL A CA 1
ATOM 822 C C . VAL A 1 105 ? -14.546 4.871 -7.525 1.00 86.75 105 VAL A C 1
ATOM 824 O O . VAL A 1 105 ? -13.681 4.139 -7.047 1.00 86.75 105 VAL A O 1
ATOM 827 N N . ASN A 1 106 ? -14.834 6.067 -7.013 1.00 89.44 106 ASN A N 1
ATOM 828 C CA . ASN A 1 106 ? -14.227 6.504 -5.762 1.00 89.44 106 ASN A CA 1
ATOM 829 C C . ASN A 1 106 ? -14.743 5.618 -4.620 1.00 89.44 106 ASN A C 1
ATOM 831 O O . ASN A 1 106 ? -15.963 5.463 -4.487 1.00 89.44 106 ASN A O 1
ATOM 835 N N . PRO A 1 107 ? -13.852 5.037 -3.804 1.00 93.81 107 PRO A N 1
ATOM 836 C CA . PRO A 1 107 ? -14.280 4.229 -2.679 1.00 93.81 107 PRO A CA 1
ATOM 837 C C . PRO A 1 107 ? -14.933 5.099 -1.606 1.00 93.81 107 PRO A C 1
ATOM 839 O O . PRO A 1 107 ? -14.689 6.303 -1.518 1.00 93.81 107 PRO A O 1
ATOM 842 N N . LYS A 1 108 ? -15.736 4.475 -0.743 1.00 94.25 108 LYS A N 1
ATOM 843 C CA . LYS A 1 108 ? -16.103 5.104 0.528 1.00 94.25 108 LYS A CA 1
ATOM 844 C C . LYS A 1 108 ? -14.857 5.195 1.410 1.00 94.25 108 LYS A C 1
ATOM 846 O O . LYS A 1 108 ? -14.002 4.312 1.339 1.00 94.25 108 LYS A O 1
ATOM 851 N N . ALA A 1 109 ? -14.785 6.241 2.231 1.00 97.38 109 ALA A N 1
ATOM 852 C CA . ALA A 1 109 ? -13.749 6.387 3.247 1.00 97.38 109 ALA A CA 1
ATOM 853 C C . ALA A 1 109 ? -13.611 5.097 4.070 1.00 97.38 109 ALA A C 1
ATOM 855 O O . ALA A 1 109 ? -14.612 4.460 4.415 1.00 97.38 109 ALA A O 1
ATOM 856 N N . LEU A 1 110 ? -12.372 4.715 4.368 1.00 98.31 110 LEU A N 1
ATOM 857 C CA . LEU A 1 110 ? -12.094 3.599 5.258 1.00 98.31 110 LEU A CA 1
ATOM 858 C C . LEU A 1 110 ? -12.506 4.001 6.678 1.00 98.31 110 LEU A C 1
ATOM 860 O O . LEU A 1 110 ? -12.165 5.081 7.156 1.00 98.31 110 LEU A O 1
ATOM 864 N N . ASN A 1 111 ? -13.262 3.130 7.330 1.00 97.56 111 ASN A N 1
ATOM 865 C CA . ASN A 1 111 ? -13.585 3.246 8.741 1.00 97.56 111 ASN A CA 1
ATOM 866 C C . ASN A 1 111 ? -12.729 2.234 9.503 1.00 97.56 111 ASN A C 1
ATOM 868 O O . ASN A 1 111 ? -12.613 1.090 9.063 1.00 97.56 111 ASN A O 1
ATOM 872 N N . GLU A 1 112 ? -12.130 2.673 10.606 1.00 96.25 112 GLU A N 1
ATOM 873 C CA . GLU A 1 112 ? -11.229 1.852 11.410 1.00 96.25 112 GLU A CA 1
ATOM 874 C C . GLU A 1 112 ? -11.929 0.608 11.961 1.00 96.25 112 GLU A C 1
ATOM 876 O O . GLU A 1 112 ? -11.442 -0.489 11.725 1.00 96.25 112 GLU A O 1
ATOM 881 N N . ASP A 1 113 ? -13.097 0.748 12.590 1.00 95.00 113 ASP A N 1
ATOM 882 C CA . ASP A 1 113 ? -13.827 -0.368 13.213 1.00 95.00 113 ASP A CA 1
ATOM 883 C C . ASP A 1 113 ? -14.463 -1.323 12.192 1.00 95.00 113 ASP A C 1
ATOM 885 O O . ASP A 1 113 ? -14.680 -2.504 12.463 1.00 95.00 113 ASP A O 1
ATOM 889 N N . ARG A 1 114 ? -14.776 -0.817 10.994 1.00 96.06 114 AR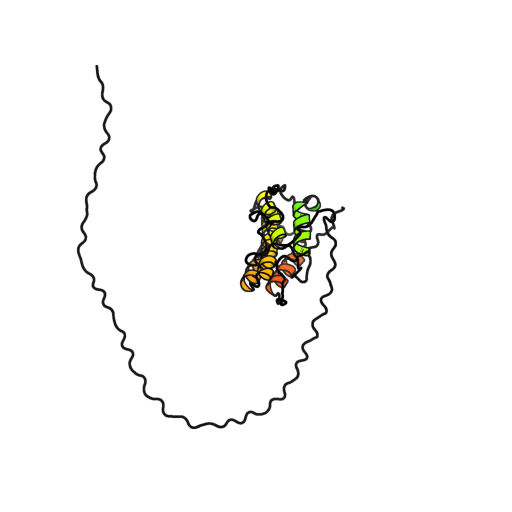G A N 1
ATOM 890 C CA . ARG A 1 114 ? -15.475 -1.553 9.923 1.00 96.06 114 ARG A CA 1
ATOM 891 C C . ARG A 1 114 ? -14.583 -1.795 8.710 1.00 96.06 114 ARG A C 1
ATOM 893 O O . ARG A 1 114 ? -15.067 -1.927 7.584 1.00 96.06 114 ARG A O 1
ATOM 900 N N . TRP A 1 115 ? -13.270 -1.864 8.928 1.00 97.50 115 TRP A N 1
ATOM 901 C CA . TRP A 1 115 ? -12.269 -2.019 7.870 1.00 97.50 115 TRP A CA 1
ATOM 902 C C . TRP A 1 115 ? -12.536 -3.242 6.980 1.00 97.50 115 TRP A C 1
ATOM 904 O O . TRP A 1 115 ? -12.344 -3.179 5.764 1.00 97.50 115 TRP A O 1
ATOM 914 N N . ALA A 1 116 ? -13.037 -4.331 7.572 1.00 97.00 116 ALA A N 1
ATOM 915 C CA . ALA A 1 116 ? -13.330 -5.591 6.893 1.00 97.00 116 ALA A CA 1
ATOM 916 C C . ALA A 1 116 ? -14.488 -5.482 5.883 1.00 97.00 116 ALA A C 1
ATOM 918 O O . ALA A 1 116 ? -14.587 -6.295 4.970 1.00 97.00 116 ALA A O 1
ATOM 919 N N . GLU A 1 117 ? -15.340 -4.460 5.990 1.00 95.94 117 GLU A N 1
ATOM 920 C CA . GLU A 1 117 ? -16.414 -4.196 5.023 1.00 95.94 117 GLU A CA 1
ATOM 921 C C . GLU A 1 117 ? -15.910 -3.383 3.809 1.00 95.94 117 GLU A C 1
ATOM 923 O O . GLU A 1 117 ? -16.579 -3.285 2.773 1.00 95.94 117 GLU A O 1
ATOM 928 N N . CYS A 1 118 ? -14.716 -2.783 3.899 1.00 96.94 118 CYS A N 1
ATOM 929 C CA . CYS A 1 118 ? -14.172 -1.918 2.859 1.00 96.94 118 CYS A CA 1
ATOM 930 C C . CYS A 1 118 ? -13.525 -2.736 1.729 1.00 96.94 118 CYS A C 1
ATOM 932 O O . CYS A 1 118 ? -12.330 -3.035 1.743 1.00 96.94 118 CYS A O 1
ATOM 934 N N . ARG A 1 119 ? -14.303 -3.052 0.685 1.00 96.12 119 ARG A N 1
ATOM 935 C CA . ARG A 1 119 ? -13.818 -3.830 -0.476 1.00 96.12 119 ARG A CA 1
ATOM 936 C C . ARG A 1 119 ? -12.550 -3.264 -1.125 1.00 96.12 119 ARG A C 1
ATOM 938 O O . ARG A 1 119 ? -11.694 -4.047 -1.513 1.00 96.12 119 ARG A O 1
ATOM 945 N N . SER A 1 120 ? -12.409 -1.943 -1.236 1.00 97.00 120 SER A N 1
ATOM 946 C CA . SER A 1 120 ? -11.207 -1.316 -1.813 1.00 97.00 120 SER A CA 1
ATOM 947 C C . SER A 1 120 ? -9.959 -1.531 -0.961 1.00 97.00 120 SER A C 1
ATOM 949 O O . SER A 1 120 ? -8.880 -1.783 -1.495 1.00 97.00 120 SER A O 1
ATOM 951 N N . TYR A 1 121 ? -10.106 -1.507 0.365 1.00 98.38 121 TYR A N 1
ATOM 952 C CA . TYR A 1 121 ? -9.018 -1.832 1.281 1.00 98.38 121 TYR A CA 1
ATOM 953 C C . TYR A 1 121 ? -8.577 -3.294 1.126 1.00 98.38 121 TYR A C 1
ATOM 955 O O . TYR A 1 121 ? -7.393 -3.557 0.898 1.00 98.38 121 TYR A O 1
ATOM 963 N N . LEU A 1 122 ? -9.538 -4.228 1.150 1.00 97.94 122 LEU A N 1
ATOM 964 C CA . LEU A 1 122 ? -9.281 -5.663 0.980 1.00 97.94 122 LEU A CA 1
ATOM 965 C C . LEU A 1 122 ? -8.700 -6.002 -0.403 1.00 97.94 122 LEU A C 1
ATOM 967 O O . LEU A 1 122 ? -7.794 -6.827 -0.510 1.00 97.94 122 LEU A O 1
ATOM 971 N N . LEU A 1 123 ? -9.184 -5.350 -1.465 1.00 97.75 123 LEU A N 1
ATOM 972 C CA . LEU A 1 123 ? -8.650 -5.517 -2.817 1.00 97.75 123 LEU A CA 1
ATOM 973 C C . LEU A 1 123 ? -7.197 -5.039 -2.900 1.00 97.75 123 LEU A C 1
ATOM 975 O O . LEU A 1 123 ? -6.376 -5.718 -3.510 1.00 97.75 123 LEU A O 1
ATOM 979 N N . GLY A 1 124 ? -6.860 -3.907 -2.277 1.00 98.31 124 GLY A N 1
ATOM 980 C CA . GLY A 1 124 ? -5.480 -3.425 -2.233 1.00 98.31 124 GLY A CA 1
ATOM 981 C C . GLY A 1 124 ? -4.529 -4.415 -1.548 1.00 98.31 124 GLY A C 1
ATOM 982 O O . GLY A 1 124 ? -3.433 -4.651 -2.056 1.00 98.31 124 GLY A O 1
ATOM 983 N N . LEU A 1 125 ? -4.971 -5.071 -0.466 1.00 98.50 125 LEU A N 1
ATOM 984 C CA . LEU A 1 125 ? -4.209 -6.137 0.202 1.00 98.50 125 LEU A CA 1
ATOM 985 C C . LEU A 1 125 ? -3.982 -7.345 -0.719 1.00 98.50 125 LEU A C 1
ATOM 987 O O . LEU A 1 125 ? -2.847 -7.808 -0.855 1.00 98.50 125 LEU A O 1
ATOM 991 N N . ASP A 1 126 ? -5.029 -7.816 -1.404 1.00 98.25 126 ASP A N 1
ATOM 992 C CA . ASP A 1 126 ? -4.925 -8.889 -2.403 1.00 98.25 126 ASP A CA 1
ATOM 993 C C . ASP A 1 126 ? -3.933 -8.524 -3.517 1.00 98.25 126 ASP A C 1
ATOM 995 O O . ASP A 1 126 ? -3.017 -9.293 -3.818 1.00 98.25 126 ASP A O 1
ATOM 999 N N . LEU A 1 127 ? -4.089 -7.341 -4.118 1.00 98.62 127 LEU A N 1
ATOM 1000 C CA . LEU A 1 127 ? -3.235 -6.853 -5.202 1.00 98.62 127 LEU A CA 1
ATOM 1001 C C . LEU A 1 127 ? -1.770 -6.772 -4.758 1.00 98.62 127 LEU A C 1
ATOM 1003 O O . LEU A 1 127 ? -0.886 -7.263 -5.464 1.00 98.62 127 LEU A O 1
ATOM 1007 N N . PHE A 1 128 ? -1.508 -6.217 -3.573 1.00 98.69 128 PHE A N 1
ATOM 1008 C CA . PHE A 1 128 ? -0.161 -6.108 -3.019 1.00 98.69 128 PHE A CA 1
ATOM 1009 C C . PHE A 1 128 ? 0.474 -7.489 -2.811 1.00 98.69 128 PHE A C 1
ATOM 1011 O O . PHE A 1 128 ? 1.586 -7.743 -3.284 1.00 98.69 128 PHE A O 1
ATOM 1018 N N . ASN A 1 129 ? -0.249 -8.408 -2.164 1.00 98.06 129 ASN A N 1
ATOM 1019 C CA . ASN A 1 129 ? 0.233 -9.759 -1.866 1.00 98.06 129 ASN A CA 1
ATOM 1020 C C . ASN A 1 129 ? 0.450 -10.610 -3.128 1.00 98.06 129 ASN A C 1
ATOM 1022 O O . ASN A 1 129 ? 1.286 -11.514 -3.126 1.00 98.06 129 ASN A O 1
ATOM 1026 N N . LEU A 1 130 ? -0.259 -10.312 -4.219 1.00 97.19 130 LEU A N 1
ATOM 1027 C CA . LEU A 1 130 ? -0.091 -10.958 -5.525 1.00 97.19 130 LEU A CA 1
ATOM 1028 C C . LEU A 1 130 ? 1.013 -10.327 -6.390 1.00 97.19 130 LEU A C 1
ATOM 1030 O O . LEU A 1 130 ? 1.411 -10.916 -7.395 1.00 97.19 130 LEU A O 1
ATOM 1034 N N . GLY A 1 131 ? 1.527 -9.153 -6.018 1.00 97.19 131 GLY A N 1
ATOM 1035 C CA . GLY A 1 131 ? 2.560 -8.442 -6.775 1.00 97.19 131 GLY A CA 1
ATOM 1036 C C . GLY A 1 131 ? 2.038 -7.487 -7.853 1.00 97.19 131 GLY A C 1
ATOM 1037 O O . GLY A 1 131 ? 2.796 -7.118 -8.755 1.00 97.19 131 GLY A O 1
ATOM 1038 N N . PHE A 1 132 ? 0.772 -7.074 -7.760 1.00 98.50 132 PHE A N 1
ATOM 1039 C CA . PHE A 1 132 ? 0.179 -5.977 -8.531 1.00 98.50 132 PHE A CA 1
ATOM 1040 C C . PHE A 1 132 ? 0.431 -4.634 -7.829 1.00 98.50 132 PHE A C 1
ATOM 1042 O O . PHE A 1 132 ? -0.491 -3.954 -7.384 1.00 98.50 132 PHE A O 1
ATOM 1049 N N . TYR A 1 133 ? 1.704 -4.272 -7.650 1.00 98.56 133 TYR A N 1
ATOM 1050 C CA . TYR A 1 133 ? 2.085 -3.145 -6.789 1.00 98.56 133 TYR A CA 1
ATOM 1051 C C . TYR A 1 133 ? 1.578 -1.793 -7.284 1.00 98.56 133 TYR A C 1
ATOM 1053 O O . TYR A 1 133 ? 1.214 -0.949 -6.468 1.00 98.56 133 TYR A O 1
ATOM 1061 N N . TRP A 1 134 ? 1.530 -1.589 -8.603 1.00 98.50 134 TRP A N 1
ATOM 1062 C CA . TRP A 1 134 ? 0.978 -0.359 -9.159 1.00 98.50 134 TRP A CA 1
ATOM 1063 C C . TRP A 1 134 ? -0.522 -0.260 -8.898 1.00 98.50 134 TRP A C 1
ATOM 1065 O O . TRP A 1 134 ? -1.002 0.778 -8.456 1.00 98.50 134 TRP A O 1
ATOM 1075 N N . GLU A 1 135 ? -1.260 -1.348 -9.109 1.00 98.56 135 GLU A N 1
ATOM 1076 C CA . GLU A 1 135 ? -2.702 -1.369 -8.886 1.00 98.56 135 GLU A CA 1
ATOM 1077 C C . GLU A 1 135 ? -3.053 -1.258 -7.397 1.00 98.56 135 GLU A C 1
ATOM 1079 O O . GLU A 1 135 ? -3.992 -0.547 -7.054 1.00 98.56 135 GLU A O 1
ATOM 1084 N N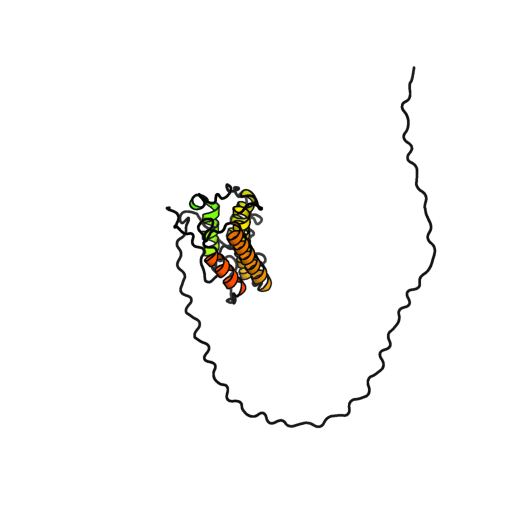 . ALA A 1 136 ? -2.276 -1.883 -6.507 1.00 98.69 136 ALA A N 1
ATOM 1085 C CA . ALA A 1 136 ? -2.430 -1.721 -5.061 1.00 98.69 136 ALA A CA 1
ATOM 1086 C C . ALA A 1 136 ? -2.179 -0.270 -4.621 1.00 98.69 136 ALA A C 1
ATOM 1088 O O . ALA A 1 136 ? -2.966 0.291 -3.861 1.00 98.69 136 ALA A O 1
ATOM 1089 N N . HIS A 1 137 ? -1.110 0.353 -5.132 1.00 98.81 137 HIS A N 1
ATOM 1090 C CA . HIS A 1 137 ? -0.815 1.766 -4.895 1.00 98.81 137 HIS A CA 1
ATOM 1091 C C . HIS A 1 137 ? -1.978 2.656 -5.339 1.00 98.81 137 HIS A C 1
ATOM 1093 O O . HIS A 1 137 ? -2.435 3.496 -4.575 1.00 98.81 137 HIS A O 1
ATOM 1099 N N . ASP A 1 138 ? -2.453 2.473 -6.569 1.00 98.00 138 ASP A N 1
ATOM 1100 C CA . ASP A 1 138 ? -3.528 3.262 -7.167 1.00 98.00 138 ASP A CA 1
ATOM 1101 C C . ASP A 1 138 ? -4.865 3.095 -6.409 1.00 98.00 138 ASP A C 1
ATOM 1103 O O . ASP A 1 138 ? -5.569 4.077 -6.160 1.00 98.00 138 ASP A O 1
ATOM 1107 N N . GLU A 1 139 ? -5.190 1.874 -5.969 1.00 97.81 139 GLU A N 1
ATOM 1108 C CA . GLU A 1 139 ? -6.377 1.594 -5.152 1.00 97.81 139 GLU A CA 1
ATOM 1109 C C . GLU A 1 139 ? -6.293 2.252 -3.768 1.00 97.81 139 GLU A C 1
ATOM 1111 O O . GLU A 1 139 ? -7.220 2.953 -3.349 1.00 97.81 139 GLU A O 1
ATOM 1116 N N . TRP A 1 140 ? -5.164 2.098 -3.073 1.00 98.62 140 TRP A N 1
ATOM 1117 C CA . TRP A 1 140 ? -4.967 2.720 -1.766 1.00 98.62 140 TRP A CA 1
ATOM 1118 C C . TRP A 1 140 ? -4.798 4.235 -1.837 1.00 98.62 140 TRP A C 1
ATOM 1120 O O . TRP A 1 140 ? -5.211 4.917 -0.907 1.00 98.62 140 TRP A O 1
ATOM 1130 N N . GLU A 1 141 ? -4.265 4.798 -2.922 1.00 98.25 141 GLU A N 1
ATOM 1131 C CA . GLU A 1 141 ? -4.170 6.249 -3.097 1.00 98.25 141 GLU A CA 1
ATOM 1132 C C . GLU A 1 141 ? -5.562 6.877 -3.245 1.00 98.25 141 GLU A C 1
ATOM 1134 O O . GLU A 1 141 ? -5.847 7.909 -2.630 1.00 98.25 141 GLU A O 1
ATOM 1139 N N . ARG A 1 142 ? -6.464 6.241 -4.007 1.00 97.44 142 ARG A N 1
ATOM 1140 C CA . ARG A 1 142 ? -7.875 6.652 -4.044 1.00 97.44 142 ARG A CA 1
ATOM 1141 C C . ARG A 1 142 ? -8.499 6.593 -2.658 1.00 97.44 142 ARG A C 1
ATOM 1143 O O . ARG A 1 142 ? -9.127 7.565 -2.246 1.00 97.44 142 ARG A O 1
ATOM 1150 N N . LEU A 1 143 ? -8.317 5.481 -1.947 1.00 98.12 143 LEU A N 1
ATOM 1151 C CA . LEU A 1 143 ? -8.882 5.298 -0.613 1.00 98.12 143 LEU A CA 1
ATOM 1152 C C . LEU A 1 143 ? -8.325 6.317 0.389 1.00 98.12 143 LEU A C 1
ATOM 1154 O O . LEU A 1 143 ? -9.089 6.907 1.143 1.00 98.12 143 LEU A O 1
ATOM 1158 N N . TRP A 1 144 ? -7.022 6.592 0.347 1.00 98.56 144 TRP A N 1
ATOM 1159 C CA . TRP A 1 144 ? -6.351 7.596 1.174 1.00 98.56 144 TRP A CA 1
ATOM 1160 C C . TRP A 1 144 ? -6.970 8.985 1.003 1.00 98.56 144 TRP A C 1
ATOM 1162 O O . TRP A 1 144 ? -7.301 9.637 1.992 1.00 98.56 144 TRP A O 1
ATOM 1172 N N . ARG A 1 145 ? -7.192 9.416 -0.246 1.00 97.50 145 ARG A N 1
ATOM 1173 C CA . ARG A 1 145 ? -7.824 10.713 -0.538 1.00 97.50 145 ARG A CA 1
ATOM 1174 C C . ARG A 1 145 ? -9.245 10.800 0.020 1.00 97.50 145 ARG A C 1
ATOM 1176 O O . ARG A 1 145 ? -9.626 11.857 0.511 1.00 97.50 145 ARG A O 1
ATOM 1183 N N . GLN A 1 146 ? -10.013 9.711 -0.043 1.00 97.81 146 GLN A N 1
ATOM 1184 C CA . GLN A 1 146 ? -11.396 9.675 0.451 1.00 97.81 146 GLN A CA 1
ATOM 1185 C C . GLN A 1 146 ? -11.482 9.586 1.980 1.00 97.81 146 GLN A C 1
ATOM 1187 O O . GLN A 1 146 ? -12.419 10.118 2.565 1.00 97.81 146 GLN A O 1
ATOM 1192 N N . SER A 1 147 ? -10.501 8.965 2.637 1.00 97.88 147 SER A N 1
ATOM 1193 C CA . SER A 1 147 ? -10.443 8.835 4.102 1.00 97.88 147 SER A CA 1
ATOM 1194 C C . SER A 1 147 ? -9.940 10.092 4.828 1.00 97.88 147 SER A C 1
ATOM 1196 O O . SER A 1 147 ? -9.843 10.091 6.055 1.00 97.88 147 SER A O 1
ATOM 1198 N N . GLY A 1 148 ? -9.615 11.161 4.094 1.00 97.69 148 GLY A N 1
ATOM 1199 C CA . GLY A 1 148 ? -9.040 12.388 4.645 1.00 97.69 148 GLY A CA 1
ATOM 1200 C C . GLY A 1 148 ? -7.541 12.227 4.930 1.00 97.69 148 GLY A C 1
ATOM 1201 O O . GLY A 1 148 ? -7.189 11.528 5.875 1.00 97.69 148 GLY A O 1
ATOM 1202 N N . PRO A 1 149 ? -6.641 12.869 4.161 1.00 95.12 149 PRO A N 1
ATOM 1203 C CA . PRO A 1 149 ? -5.203 12.614 4.252 1.00 95.12 149 PRO A CA 1
ATOM 1204 C C . PRO A 1 149 ? -4.548 12.823 5.621 1.00 95.12 149 PRO A C 1
ATOM 1206 O O . PRO A 1 149 ? -3.540 12.169 5.894 1.00 95.12 149 PRO A O 1
ATOM 1209 N N . ASP A 1 150 ? -5.123 13.698 6.447 1.00 96.06 150 ASP A N 1
ATOM 1210 C CA . ASP A 1 150 ? -4.608 14.069 7.769 1.00 96.06 150 ASP A CA 1
ATOM 1211 C C . ASP A 1 150 ? -5.249 13.275 8.924 1.00 96.06 150 ASP A C 1
ATOM 1213 O O . ASP A 1 150 ? -4.796 13.380 10.064 1.00 96.06 150 ASP A O 1
ATOM 1217 N N . SER A 1 151 ? -6.282 12.464 8.653 1.00 98.19 151 SER A N 1
ATOM 1218 C CA . SER A 1 151 ? -6.883 11.574 9.658 1.00 98.19 151 SER A CA 1
ATOM 1219 C C . SER A 1 151 ? -5.937 10.417 10.009 1.00 98.19 151 SER A C 1
ATOM 1221 O O . SER A 1 151 ? -5.032 10.103 9.233 1.00 98.19 151 SER A O 1
ATOM 1223 N N . MET A 1 152 ? -6.155 9.729 11.139 1.00 98.38 152 MET A N 1
ATOM 1224 C CA . MET A 1 152 ? -5.337 8.553 11.501 1.00 98.38 152 MET A CA 1
ATOM 1225 C C . MET A 1 152 ? -5.411 7.464 10.430 1.00 98.38 152 MET A C 1
ATOM 1227 O O . MET A 1 152 ? -4.388 6.947 9.983 1.00 98.38 152 MET A O 1
ATOM 1231 N N . VAL A 1 153 ? -6.618 7.206 9.921 1.00 98.56 153 VAL A N 1
ATOM 1232 C CA . VAL A 1 153 ? -6.847 6.297 8.793 1.00 98.56 153 VAL A CA 1
ATOM 1233 C C . VAL A 1 153 ? -6.128 6.773 7.531 1.00 98.56 153 VAL A C 1
ATOM 1235 O O . VAL A 1 153 ? -5.535 5.970 6.810 1.00 98.56 153 VAL A O 1
ATOM 1238 N N . GLY A 1 154 ? -6.135 8.078 7.261 1.00 98.62 154 GLY A N 1
ATOM 1239 C CA . GLY A 1 154 ? -5.410 8.670 6.146 1.00 98.62 154 GLY A CA 1
ATOM 1240 C C . GLY A 1 154 ? -3.899 8.467 6.252 1.00 98.62 154 GLY A C 1
ATOM 1241 O O . GLY A 1 154 ? -3.274 7.990 5.303 1.00 98.62 154 GLY A O 1
ATOM 1242 N N . LYS A 1 155 ? -3.306 8.767 7.412 1.00 98.75 155 LYS A N 1
ATOM 1243 C CA . LYS A 1 155 ? -1.880 8.539 7.688 1.00 98.75 155 LYS A CA 1
ATOM 1244 C C . LYS A 1 155 ? -1.519 7.056 7.554 1.00 98.75 155 LYS A C 1
ATOM 1246 O O . LYS A 1 155 ? -0.565 6.729 6.853 1.00 98.75 155 LYS A O 1
ATOM 1251 N N . PHE A 1 156 ? -2.325 6.155 8.114 1.00 98.81 156 PHE A N 1
ATOM 1252 C CA . PHE A 1 156 ? -2.147 4.709 7.967 1.00 98.81 156 PHE A CA 1
ATOM 1253 C C . PHE A 1 156 ? -2.143 4.270 6.491 1.00 98.81 156 PHE A C 1
ATOM 1255 O O . PHE A 1 156 ? -1.202 3.620 6.026 1.00 98.81 156 PHE A O 1
ATOM 1262 N N . LEU A 1 157 ? -3.144 4.697 5.712 1.00 98.88 157 LEU A N 1
ATOM 1263 C CA . LEU A 1 157 ? -3.231 4.403 4.278 1.00 98.88 157 LEU A CA 1
ATOM 1264 C C . LEU A 1 157 ? -2.044 4.976 3.497 1.00 98.88 157 LEU A C 1
ATOM 1266 O O . LEU A 1 157 ? -1.539 4.325 2.585 1.00 98.88 157 LEU A O 1
ATOM 1270 N N . LYS A 1 158 ? -1.546 6.158 3.869 1.00 98.88 158 LYS A N 1
ATOM 1271 C CA . LYS A 1 158 ? -0.338 6.749 3.276 1.00 98.88 158 LYS A CA 1
ATOM 1272 C C . LYS A 1 158 ? 0.888 5.852 3.465 1.00 98.88 158 LYS A C 1
ATOM 1274 O O . LYS A 1 158 ? 1.713 5.767 2.553 1.00 98.88 158 LYS A O 1
ATOM 1279 N N . GLY A 1 159 ? 1.006 5.165 4.602 1.00 98.81 159 GLY A N 1
ATOM 1280 C CA . GLY A 1 159 ? 2.037 4.151 4.831 1.00 98.81 159 GLY A CA 1
ATOM 1281 C C . GLY A 1 159 ? 1.922 2.986 3.843 1.00 98.81 159 GLY A C 1
ATOM 1282 O O . GLY A 1 159 ? 2.897 2.643 3.172 1.00 98.81 159 GLY A O 1
ATOM 1283 N N . LEU A 1 160 ? 0.714 2.445 3.651 1.00 98.88 160 LEU A N 1
ATOM 1284 C CA . LEU A 1 160 ? 0.452 1.371 2.680 1.00 98.88 160 LEU A CA 1
ATOM 1285 C C . LEU A 1 160 ? 0.723 1.806 1.229 1.00 98.88 160 LEU A C 1
ATOM 1287 O O . LEU A 1 160 ? 1.359 1.072 0.471 1.00 98.88 160 LEU A O 1
ATOM 1291 N N . VAL A 1 161 ? 0.332 3.029 0.853 1.00 98.94 161 VAL A N 1
ATOM 1292 C CA . VAL A 1 161 ? 0.649 3.630 -0.456 1.00 98.94 161 VAL A CA 1
ATOM 1293 C C . VAL A 1 161 ? 2.163 3.697 -0.671 1.00 98.94 161 VAL A C 1
ATOM 1295 O O . VAL A 1 161 ? 2.657 3.308 -1.731 1.00 98.94 161 VAL A O 1
ATOM 1298 N N . LYS A 1 162 ? 2.930 4.139 0.335 1.00 98.88 162 LYS A N 1
ATOM 1299 C CA . LYS A 1 162 ? 4.400 4.169 0.267 1.00 98.88 162 LYS A CA 1
ATOM 1300 C C . LYS A 1 162 ? 4.994 2.768 0.150 1.00 98.88 162 LYS A C 1
ATOM 1302 O O . LYS A 1 162 ? 5.910 2.571 -0.646 1.00 98.88 162 LYS A O 1
ATOM 1307 N N . LEU A 1 163 ? 4.464 1.792 0.880 1.00 98.75 163 LEU A N 1
ATOM 1308 C CA . LEU A 1 163 ? 4.935 0.412 0.802 1.00 98.75 163 LEU A CA 1
ATOM 1309 C C . LEU A 1 163 ? 4.663 -0.201 -0.585 1.00 98.75 163 LEU A C 1
ATOM 1311 O O . LEU A 1 163 ? 5.544 -0.830 -1.172 1.00 98.75 163 LEU A O 1
ATOM 1315 N N . ALA A 1 164 ? 3.490 0.057 -1.171 1.00 98.81 164 ALA A N 1
ATOM 1316 C CA . ALA A 1 164 ? 3.188 -0.314 -2.553 1.00 98.81 164 ALA A CA 1
ATOM 1317 C C . ALA A 1 164 ? 4.116 0.398 -3.554 1.00 98.81 164 ALA A C 1
ATOM 1319 O O . ALA A 1 164 ? 4.643 -0.245 -4.462 1.00 98.81 164 ALA A O 1
ATOM 1320 N N . ALA A 1 165 ? 4.406 1.690 -3.350 1.00 98.75 165 ALA A N 1
ATOM 1321 C CA . ALA A 1 165 ? 5.377 2.429 -4.159 1.00 98.75 165 ALA A CA 1
ATOM 1322 C C . ALA A 1 165 ? 6.784 1.817 -4.084 1.00 98.75 165 ALA A C 1
ATOM 1324 O O . ALA A 1 165 ? 7.463 1.733 -5.107 1.00 98.75 165 ALA A O 1
ATOM 1325 N N . ALA A 1 166 ? 7.213 1.330 -2.914 1.00 98.38 166 ALA A N 1
ATOM 1326 C CA . ALA A 1 166 ? 8.454 0.570 -2.799 1.00 98.38 166 ALA A CA 1
ATOM 1327 C C . ALA A 1 166 ? 8.406 -0.678 -3.695 1.00 98.38 166 ALA A C 1
ATOM 1329 O O . ALA A 1 166 ? 9.346 -0.916 -4.446 1.00 98.38 166 ALA A O 1
ATOM 1330 N N . GLY A 1 167 ? 7.288 -1.410 -3.714 1.00 97.50 167 GLY A N 1
ATOM 1331 C CA . GLY A 1 167 ? 7.080 -2.549 -4.615 1.00 97.50 167 GLY A CA 1
ATOM 1332 C C . GLY A 1 167 ? 7.187 -2.170 -6.095 1.00 97.50 167 GLY A C 1
ATOM 1333 O O . GLY A 1 167 ? 7.861 -2.859 -6.857 1.00 97.50 167 GLY A O 1
ATOM 1334 N N . ILE A 1 168 ? 6.619 -1.031 -6.505 1.00 97.75 168 ILE A N 1
ATOM 1335 C CA . ILE A 1 168 ? 6.791 -0.494 -7.867 1.00 97.75 168 ILE A CA 1
ATOM 1336 C C . ILE A 1 168 ? 8.274 -0.226 -8.151 1.00 97.75 168 ILE A C 1
ATOM 1338 O O . ILE A 1 168 ? 8.779 -0.625 -9.195 1.00 97.75 168 ILE A O 1
ATOM 1342 N N . LYS A 1 169 ? 9.005 0.390 -7.213 1.00 96.69 169 LYS A N 1
ATOM 1343 C CA . LYS A 1 169 ? 10.439 0.671 -7.387 1.00 96.69 169 LYS A CA 1
ATOM 1344 C C . LYS A 1 169 ? 11.303 -0.580 -7.442 1.00 96.69 169 LYS A C 1
ATOM 1346 O O . LYS A 1 169 ? 12.304 -0.561 -8.151 1.00 96.69 169 LYS A O 1
ATOM 1351 N N . VAL A 1 170 ? 10.898 -1.671 -6.791 1.00 95.50 170 VAL A N 1
ATOM 1352 C CA . VAL A 1 170 ? 11.537 -2.978 -6.989 1.00 95.50 170 VAL A CA 1
ATOM 1353 C C . VAL A 1 170 ? 11.380 -3.417 -8.447 1.00 95.50 170 VAL A C 1
ATOM 1355 O O . VAL A 1 170 ? 12.345 -3.853 -9.065 1.00 95.50 170 VAL A O 1
ATOM 1358 N N . ARG A 1 171 ? 10.176 -3.268 -9.011 1.00 94.44 171 ARG A N 1
ATOM 1359 C CA . ARG A 1 171 ? 9.865 -3.640 -10.402 1.00 94.44 171 ARG A CA 1
ATOM 1360 C C . ARG A 1 171 ? 10.530 -2.738 -11.443 1.00 94.44 171 ARG A C 1
ATOM 1362 O O . ARG A 1 171 ? 10.759 -3.194 -12.554 1.00 94.44 171 ARG A O 1
ATOM 1369 N N . GLU A 1 172 ? 10.843 -1.497 -11.083 1.00 93.44 172 GLU A N 1
ATOM 1370 C CA . GLU A 1 172 ? 11.654 -0.564 -11.880 1.00 93.44 172 GLU A CA 1
ATOM 1371 C C . GLU A 1 172 ? 13.174 -0.749 -11.673 1.00 93.44 172 GLU A C 1
ATOM 1373 O O . GLU A 1 172 ? 13.954 0.053 -12.178 1.00 93.44 172 GLU A O 1
ATOM 1378 N N . GLU A 1 173 ? 13.605 -1.742 -10.884 1.00 92.00 173 GLU A N 1
ATOM 1379 C CA . GLU A 1 173 ? 15.018 -1.991 -10.545 1.00 92.00 173 GLU A CA 1
ATOM 1380 C C . GLU A 1 173 ? 15.712 -0.788 -9.863 1.00 92.00 173 GLU A C 1
ATOM 1382 O O . GLU A 1 173 ? 16.926 -0.588 -9.933 1.00 92.00 173 GLU A O 1
ATOM 1387 N N . SER A 1 174 ? 14.938 0.029 -9.139 1.00 93.19 174 SER A N 1
ATOM 1388 C CA . SER A 1 174 ? 15.402 1.266 -8.508 1.00 93.19 174 SER A CA 1
ATOM 1389 C C . SER A 1 174 ? 15.676 1.091 -7.013 1.00 93.19 174 SER A C 1
ATOM 1391 O O . SER A 1 174 ? 14.842 1.413 -6.164 1.00 93.19 174 SER A O 1
ATOM 1393 N N . ILE A 1 175 ? 16.892 0.656 -6.664 1.00 92.31 175 ILE A N 1
ATOM 1394 C CA . ILE A 1 175 ? 17.296 0.394 -5.265 1.00 92.31 175 ILE A CA 1
ATOM 1395 C C . ILE A 1 175 ? 17.087 1.607 -4.353 1.00 92.31 175 ILE A C 1
ATOM 1397 O O . ILE A 1 175 ? 16.577 1.493 -3.237 1.00 92.31 175 ILE A O 1
ATOM 1401 N N . HIS A 1 176 ? 17.479 2.787 -4.838 1.00 94.62 176 HIS A N 1
ATOM 1402 C CA . HIS A 1 176 ? 17.325 4.036 -4.095 1.00 94.62 176 HIS A CA 1
ATOM 1403 C C . HIS A 1 176 ? 15.851 4.381 -3.862 1.00 94.62 176 HIS A C 1
ATOM 1405 O O . HIS A 1 176 ? 15.474 4.804 -2.769 1.00 94.62 176 HIS A O 1
ATOM 1411 N N . GLY A 1 177 ? 15.008 4.158 -4.875 1.00 96.44 177 GLY A N 1
ATOM 1412 C CA . GLY A 1 177 ? 13.567 4.353 -4.776 1.00 96.44 177 GLY A CA 1
ATOM 1413 C C . GLY A 1 177 ? 12.932 3.434 -3.735 1.00 96.44 177 GLY A C 1
ATOM 1414 O O . GLY A 1 177 ? 12.166 3.911 -2.899 1.00 96.44 177 GLY A O 1
ATOM 1415 N N . VAL A 1 178 ? 13.302 2.150 -3.737 1.00 96.88 178 VAL A N 1
ATOM 1416 C CA . VAL A 1 178 ? 12.812 1.165 -2.760 1.00 96.88 178 VAL A CA 1
ATOM 1417 C C . VAL A 1 178 ? 13.146 1.599 -1.341 1.00 96.88 178 VAL A C 1
ATOM 1419 O O . VAL A 1 178 ? 12.240 1.726 -0.524 1.00 96.88 178 VAL A O 1
ATOM 1422 N N . ARG A 1 179 ? 14.420 1.905 -1.062 1.00 97.19 179 ARG A N 1
ATOM 1423 C CA . ARG A 1 179 ? 14.868 2.318 0.278 1.00 97.19 179 ARG A CA 1
ATOM 1424 C C . ARG A 1 179 ? 14.128 3.547 0.781 1.00 97.19 179 ARG A C 1
ATOM 1426 O O . ARG A 1 179 ? 13.649 3.541 1.907 1.00 97.19 179 ARG A O 1
ATOM 1433 N N . ARG A 1 180 ? 13.993 4.577 -0.061 1.00 98.12 180 ARG A N 1
ATOM 1434 C CA . ARG A 1 180 ? 13.284 5.809 0.304 1.00 98.12 180 ARG A CA 1
ATOM 1435 C C . ARG A 1 180 ? 11.821 5.533 0.654 1.00 98.12 180 ARG A C 1
ATOM 1437 O O . ARG A 1 180 ? 11.341 6.005 1.680 1.00 98.12 180 ARG A O 1
ATOM 1444 N N . HIS A 1 181 ? 11.098 4.825 -0.214 1.00 98.56 181 HIS A N 1
ATOM 1445 C CA . HIS A 1 181 ? 9.671 4.588 -0.004 1.00 98.56 181 HIS A CA 1
ATOM 1446 C C . HIS A 1 181 ? 9.408 3.638 1.164 1.00 98.56 181 HIS A C 1
ATOM 1448 O O . HIS A 1 181 ? 8.503 3.904 1.945 1.00 98.56 181 HIS A O 1
ATOM 1454 N N . ALA A 1 182 ? 10.218 2.590 1.310 1.00 98.38 182 ALA A N 1
ATOM 1455 C CA . ALA A 1 182 ? 10.101 1.631 2.397 1.00 98.38 182 ALA A CA 1
ATOM 1456 C C . ALA A 1 182 ? 10.411 2.269 3.760 1.00 98.38 182 ALA A C 1
ATOM 1458 O O . ALA A 1 182 ? 9.577 2.185 4.652 1.00 98.38 182 ALA A O 1
ATOM 1459 N N . ALA A 1 183 ? 11.530 2.994 3.897 1.00 98.25 183 ALA A N 1
ATOM 1460 C CA . ALA A 1 183 ? 11.863 3.695 5.142 1.00 98.25 183 ALA A CA 1
ATOM 1461 C C . ALA A 1 183 ? 10.756 4.680 5.546 1.00 98.25 183 ALA A C 1
ATOM 1463 O O . ALA A 1 183 ? 10.258 4.643 6.665 1.00 98.25 183 ALA A O 1
ATOM 1464 N N . SER A 1 184 ? 10.275 5.478 4.588 1.00 98.56 184 SER A N 1
ATOM 1465 C CA . SER A 1 184 ? 9.191 6.424 4.848 1.00 98.56 184 SER A CA 1
ATOM 1466 C C . SER A 1 184 ? 7.845 5.746 5.148 1.00 98.56 184 SER A C 1
ATOM 1468 O O . SER A 1 184 ? 6.989 6.363 5.772 1.00 98.56 184 SER A O 1
ATOM 1470 N N . ALA A 1 185 ? 7.610 4.511 4.689 1.00 98.81 185 ALA A N 1
ATOM 1471 C CA . ALA A 1 185 ? 6.437 3.738 5.098 1.00 98.81 185 ALA A CA 1
ATOM 1472 C C . ALA A 1 185 ? 6.556 3.313 6.569 1.00 98.81 185 ALA A C 1
ATOM 1474 O O . ALA A 1 185 ? 5.606 3.501 7.321 1.00 98.81 185 ALA A O 1
ATOM 1475 N N . GLY A 1 186 ? 7.729 2.811 6.973 1.00 98.62 186 GLY A N 1
ATOM 1476 C CA . GLY A 1 186 ? 8.026 2.432 8.357 1.00 98.62 186 GLY A CA 1
ATOM 1477 C C . GLY A 1 186 ? 7.864 3.594 9.338 1.00 98.62 186 GLY A C 1
ATOM 1478 O O . GLY A 1 186 ? 7.168 3.436 10.334 1.00 98.62 186 GLY A O 1
ATOM 1479 N N . GLU A 1 187 ? 8.409 4.771 9.007 1.00 98.62 187 GLU A N 1
ATOM 1480 C CA . GLU A 1 187 ? 8.227 6.010 9.786 1.00 98.62 187 GLU A CA 1
ATOM 1481 C C . GLU A 1 187 ? 6.741 6.337 9.980 1.00 98.62 187 GLU A C 1
ATOM 1483 O O . GLU A 1 187 ? 6.284 6.514 11.102 1.00 98.62 187 GLU A O 1
ATOM 1488 N N . VAL A 1 188 ? 5.956 6.325 8.896 1.00 98.69 188 VAL A N 1
ATOM 1489 C CA . VAL A 1 188 ? 4.516 6.610 8.968 1.00 98.69 188 VAL A CA 1
ATOM 1490 C C . VAL A 1 188 ? 3.774 5.589 9.834 1.00 98.69 188 VAL A C 1
ATOM 1492 O O . VAL A 1 188 ? 2.882 5.968 10.586 1.00 98.69 188 VAL A O 1
ATOM 1495 N N . PHE A 1 189 ? 4.112 4.301 9.745 1.00 98.75 189 PHE A N 1
ATOM 1496 C CA . PHE A 1 189 ? 3.491 3.283 10.593 1.00 98.75 189 PHE A CA 1
ATOM 1497 C C . PHE A 1 189 ? 3.865 3.449 12.068 1.00 98.75 189 PHE A C 1
ATOM 1499 O O . PHE A 1 189 ? 3.001 3.268 12.919 1.00 98.75 189 PHE A O 1
ATOM 1506 N N . ALA A 1 190 ? 5.114 3.809 12.367 1.00 98.50 190 ALA A N 1
ATOM 1507 C CA . ALA A 1 190 ? 5.557 4.089 13.729 1.00 98.50 190 ALA A CA 1
ATOM 1508 C C . ALA A 1 190 ? 4.850 5.321 14.316 1.00 98.50 190 ALA A C 1
ATOM 1510 O O . ALA A 1 190 ? 4.382 5.261 15.450 1.00 98.50 190 ALA A O 1
ATOM 1511 N N . ASP A 1 191 ? 4.697 6.393 13.531 1.00 98.50 191 ASP A N 1
ATOM 1512 C CA . ASP A 1 191 ? 3.986 7.603 13.955 1.00 98.50 191 ASP A CA 1
ATOM 1513 C C . ASP A 1 191 ? 2.519 7.301 14.296 1.00 98.50 191 ASP A C 1
ATOM 1515 O O . ASP A 1 191 ? 2.033 7.700 15.351 1.00 98.50 191 ASP A O 1
ATOM 1519 N N . VAL A 1 192 ? 1.807 6.551 13.443 1.00 98.56 192 VAL A N 1
ATOM 1520 C CA . VAL A 1 192 ? 0.402 6.193 13.718 1.00 98.56 192 VAL A CA 1
ATOM 1521 C C . VAL A 1 192 ? 0.296 5.256 14.924 1.00 98.56 192 VAL A C 1
ATOM 1523 O O . VAL A 1 192 ? -0.605 5.433 15.741 1.00 98.56 192 VAL A O 1
ATOM 1526 N N . ALA A 1 193 ? 1.209 4.293 15.076 1.00 98.44 193 ALA A N 1
ATOM 1527 C CA . ALA A 1 193 ? 1.242 3.425 16.254 1.00 98.44 193 ALA A CA 1
ATOM 1528 C C . ALA A 1 193 ? 1.404 4.241 17.545 1.00 98.44 193 ALA A C 1
ATOM 1530 O O . ALA A 1 193 ? 0.658 4.041 18.498 1.00 98.44 193 ALA A O 1
ATOM 1531 N N . ALA A 1 194 ? 2.326 5.208 17.549 1.00 98.25 194 ALA A N 1
ATOM 1532 C CA . ALA A 1 194 ? 2.575 6.074 18.697 1.00 98.25 194 ALA A CA 1
ATOM 1533 C C . ALA A 1 194 ? 1.414 7.041 18.987 1.00 98.25 194 ALA A C 1
ATOM 1535 O O . ALA A 1 194 ? 1.108 7.294 20.147 1.00 98.25 194 ALA A O 1
ATOM 1536 N N . GLU A 1 195 ? 0.765 7.589 17.953 1.00 98.25 195 GLU A N 1
ATOM 1537 C CA . GLU A 1 195 ? -0.379 8.499 18.117 1.00 98.25 195 GLU A CA 1
ATOM 1538 C C . GLU A 1 195 ? -1.651 7.778 18.595 1.00 98.25 195 GLU A C 1
ATOM 1540 O O . GLU A 1 195 ? -2.466 8.383 19.291 1.00 98.25 195 GLU A O 1
ATOM 1545 N N . THR A 1 196 ? -1.842 6.512 18.212 1.00 97.31 196 THR A N 1
ATOM 1546 C CA . THR A 1 196 ? -3.050 5.736 18.551 1.00 97.31 196 THR A CA 1
ATOM 1547 C C . THR A 1 196 ? -2.901 4.885 19.811 1.00 97.31 196 THR A C 1
ATOM 1549 O O . THR A 1 196 ? -3.916 4.542 20.409 1.00 97.31 196 THR A O 1
ATOM 1552 N N . ASP A 1 197 ? -1.669 4.553 20.213 1.00 96.75 197 ASP A N 1
ATOM 1553 C CA . ASP A 1 197 ? -1.355 3.595 21.289 1.00 96.75 197 ASP A CA 1
ATOM 1554 C C . ASP A 1 197 ? -1.999 2.206 21.072 1.00 96.75 197 ASP A C 1
ATOM 1556 O O . ASP A 1 197 ? -2.314 1.472 22.007 1.00 96.75 197 ASP A O 1
ATOM 1560 N N . LEU A 1 198 ? -2.224 1.838 19.805 1.00 96.88 198 LEU A N 1
ATOM 1561 C CA . LEU A 1 198 ? -2.795 0.553 19.406 1.00 96.88 198 LEU A CA 1
ATOM 1562 C C . LEU A 1 198 ? -1.718 -0.366 18.830 1.00 96.88 198 LEU A C 1
ATOM 1564 O O . LEU A 1 198 ? -0.853 0.058 18.070 1.00 96.88 198 LEU A O 1
ATOM 1568 N N . GLU A 1 199 ? -1.830 -1.668 19.094 1.00 97.06 199 GLU A N 1
ATOM 1569 C CA . GLU A 1 199 ? -0.973 -2.682 18.457 1.00 97.06 199 GLU A CA 1
ATOM 1570 C C . GLU A 1 199 ? -1.369 -2.952 16.995 1.00 97.06 199 GLU A C 1
ATOM 1572 O O . GLU A 1 199 ? -0.539 -3.330 16.159 1.00 97.06 199 GLU A O 1
ATOM 1577 N N . ARG A 1 200 ? -2.662 -2.797 16.685 1.00 97.62 200 ARG A N 1
ATOM 1578 C CA . ARG A 1 200 ? -3.263 -3.054 15.372 1.00 97.62 200 ARG A CA 1
ATOM 1579 C C . ARG A 1 200 ? -4.103 -1.874 14.922 1.00 97.62 200 ARG A C 1
ATOM 1581 O O . ARG A 1 200 ? -4.800 -1.269 15.725 1.00 97.62 200 ARG A O 1
ATOM 1588 N N . PHE A 1 201 ? -4.129 -1.651 13.614 1.00 98.31 201 PHE A N 1
ATOM 1589 C CA . PHE A 1 201 ? -4.967 -0.636 12.991 1.00 98.31 201 PHE A CA 1
ATOM 1590 C C . PHE A 1 201 ? -5.539 -1.161 11.674 1.00 98.31 201 PHE A C 1
ATOM 1592 O O . PHE A 1 201 ? -4.808 -1.715 10.849 1.00 98.31 201 PHE A O 1
ATOM 1599 N N . CYS A 1 202 ? -6.859 -1.048 11.483 1.00 97.94 202 CYS A N 1
ATOM 1600 C CA . CYS A 1 202 ? -7.564 -1.608 10.317 1.00 97.94 202 CYS A CA 1
ATOM 1601 C C . CYS A 1 202 ? -7.205 -3.091 10.037 1.00 97.94 202 CYS A C 1
ATOM 1603 O O . CYS A 1 202 ? -7.015 -3.501 8.888 1.00 97.94 202 CYS A O 1
ATOM 1605 N N . GLY A 1 203 ? -7.041 -3.884 11.101 1.00 97.38 203 GLY A N 1
ATOM 1606 C CA . GLY A 1 203 ? -6.707 -5.309 11.040 1.00 97.38 203 GLY A CA 1
ATOM 1607 C C . GLY A 1 203 ? -5.221 -5.648 10.871 1.00 97.38 203 GLY A C 1
ATOM 1608 O O . GLY A 1 203 ? -4.873 -6.816 10.988 1.00 97.38 203 GLY A O 1
ATOM 1609 N N . LEU A 1 204 ? -4.316 -4.693 10.634 1.00 98.31 204 LEU A N 1
ATOM 1610 C CA . LEU A 1 204 ? -2.879 -4.976 10.484 1.00 98.31 204 LEU A CA 1
ATOM 1611 C C . LEU A 1 204 ? -2.106 -4.591 11.748 1.00 98.31 204 LEU A C 1
ATOM 1613 O O . LEU A 1 204 ? -2.330 -3.517 12.301 1.00 98.31 204 LEU A O 1
ATOM 1617 N N . LYS A 1 205 ? -1.179 -5.449 12.188 1.00 98.25 205 LYS A N 1
ATOM 1618 C CA . LYS A 1 205 ? -0.260 -5.155 13.300 1.00 98.25 205 LYS A CA 1
ATOM 1619 C C . LYS A 1 205 ? 0.811 -4.165 12.866 1.00 98.25 205 LYS A C 1
ATOM 1621 O O . LYS A 1 205 ? 1.433 -4.351 11.819 1.00 98.25 205 LYS A O 1
ATOM 1626 N N . PHE A 1 206 ? 1.077 -3.153 13.686 1.00 98.50 206 PHE A N 1
ATOM 1627 C CA . PHE A 1 206 ? 2.136 -2.191 13.384 1.00 98.50 206 PHE A CA 1
ATOM 1628 C C . PHE A 1 206 ? 3.527 -2.821 13.405 1.00 98.50 206 PHE A C 1
ATOM 1630 O O . PHE A 1 206 ? 4.343 -2.476 12.554 1.00 98.50 206 PHE A O 1
ATOM 1637 N N . GLU A 1 207 ? 3.777 -3.781 14.298 1.00 98.00 207 GLU A N 1
ATOM 1638 C CA . GLU A 1 207 ? 5.037 -4.535 14.334 1.00 98.00 207 GLU A CA 1
ATOM 1639 C C . GLU A 1 207 ? 5.318 -5.226 12.990 1.00 98.00 207 GLU A C 1
ATOM 1641 O O . GLU A 1 207 ? 6.403 -5.078 12.424 1.00 98.00 207 GLU A O 1
ATOM 1646 N N . ASP A 1 208 ? 4.312 -5.899 12.421 1.00 98.12 208 ASP A N 1
ATOM 1647 C CA . ASP A 1 208 ? 4.430 -6.578 11.127 1.00 98.12 208 ASP A CA 1
ATOM 1648 C C . ASP A 1 208 ? 4.625 -5.584 9.975 1.00 98.12 208 ASP A C 1
ATOM 1650 O O . ASP A 1 208 ? 5.397 -5.843 9.049 1.00 98.12 208 ASP A O 1
ATOM 1654 N N . LEU A 1 209 ? 3.951 -4.430 10.021 1.00 98.62 209 LEU A N 1
ATOM 1655 C CA . LEU A 1 209 ? 4.070 -3.378 9.008 1.00 98.62 209 LEU A CA 1
ATOM 1656 C C . LEU A 1 209 ? 5.444 -2.697 9.025 1.00 98.62 209 LEU A C 1
ATOM 1658 O O . LEU A 1 209 ? 6.031 -2.461 7.965 1.00 98.62 209 LEU A O 1
ATOM 1662 N N . GLN A 1 210 ? 5.975 -2.407 10.211 1.00 98.44 210 GLN A N 1
ATOM 1663 C CA . GLN A 1 210 ? 7.315 -1.846 10.378 1.00 98.44 210 GLN A CA 1
ATOM 1664 C C . GLN A 1 210 ? 8.380 -2.870 9.963 1.00 98.44 210 GLN A C 1
ATOM 1666 O O . GLN A 1 210 ? 9.271 -2.549 9.175 1.00 98.44 210 GLN A O 1
ATOM 1671 N N . PHE A 1 211 ? 8.225 -4.139 10.359 1.00 97.44 211 PHE A N 1
ATOM 1672 C CA . PHE A 1 211 ? 9.085 -5.223 9.885 1.00 97.44 211 PHE A CA 1
ATOM 1673 C C . PHE A 1 211 ? 9.040 -5.364 8.355 1.00 97.44 211 PHE A C 1
ATOM 1675 O O . PHE A 1 211 ? 10.080 -5.496 7.703 1.00 97.44 211 PHE A O 1
ATOM 1682 N N . ALA A 1 212 ? 7.850 -5.300 7.754 1.00 97.88 212 ALA A N 1
ATOM 1683 C CA . ALA A 1 212 ? 7.662 -5.341 6.308 1.00 97.88 212 ALA A CA 1
ATOM 1684 C C . ALA A 1 212 ? 8.383 -4.182 5.596 1.00 97.88 212 ALA A C 1
ATOM 1686 O O . ALA A 1 212 ? 9.055 -4.399 4.577 1.00 97.88 212 ALA A O 1
ATOM 1687 N N . ALA A 1 213 ? 8.289 -2.965 6.134 1.00 98.19 213 ALA A N 1
ATOM 1688 C CA . ALA A 1 213 ? 9.012 -1.802 5.632 1.00 98.19 213 ALA A CA 1
ATOM 1689 C C . ALA A 1 213 ? 10.538 -2.010 5.693 1.00 98.19 213 ALA A C 1
ATOM 1691 O O . ALA A 1 213 ? 11.225 -1.855 4.679 1.00 98.19 213 ALA A O 1
ATOM 1692 N N . ASP A 1 214 ? 11.069 -2.478 6.820 1.00 97.25 214 ASP A N 1
ATOM 1693 C CA . ASP A 1 214 ? 12.501 -2.753 6.975 1.00 97.25 214 ASP A CA 1
ATOM 1694 C C . ASP A 1 214 ? 12.998 -3.844 6.022 1.00 97.25 214 ASP A C 1
ATOM 1696 O O . ASP A 1 214 ? 14.030 -3.694 5.358 1.00 97.25 214 ASP A O 1
ATOM 1700 N N . ARG A 1 215 ? 12.248 -4.947 5.902 1.00 95.25 215 ARG A N 1
ATOM 1701 C CA . ARG A 1 215 ? 12.573 -6.032 4.964 1.00 95.25 215 ARG A CA 1
ATOM 1702 C C . ARG A 1 215 ? 12.551 -5.547 3.515 1.00 95.25 215 ARG A C 1
ATOM 1704 O O . ARG A 1 215 ? 13.409 -5.958 2.736 1.00 95.25 215 ARG A O 1
ATOM 1711 N N . ALA A 1 216 ? 11.616 -4.668 3.149 1.00 95.19 216 ALA A N 1
ATOM 1712 C CA . ALA A 1 216 ? 11.581 -4.063 1.819 1.00 95.19 216 ALA A CA 1
ATOM 1713 C C . ALA A 1 216 ? 12.812 -3.183 1.555 1.00 95.19 216 ALA A C 1
ATOM 1715 O O . ALA A 1 216 ? 13.412 -3.281 0.485 1.00 95.19 216 ALA A O 1
ATOM 1716 N N . ALA A 1 217 ? 13.238 -2.368 2.524 1.00 93.31 217 ALA A N 1
ATOM 1717 C CA . ALA A 1 217 ? 14.414 -1.505 2.384 1.00 93.31 217 ALA A CA 1
ATOM 1718 C C . ALA A 1 217 ? 15.732 -2.294 2.221 1.00 93.31 217 ALA A C 1
ATOM 1720 O O . ALA A 1 217 ? 16.688 -1.805 1.607 1.00 93.31 217 ALA A O 1
ATOM 1721 N N . GLN A 1 218 ? 15.776 -3.518 2.752 1.00 90.88 218 GLN A N 1
ATOM 1722 C CA . GLN A 1 218 ? 16.934 -4.417 2.721 1.00 90.88 218 GLN A CA 1
ATOM 1723 C C . GLN A 1 218 ? 16.881 -5.451 1.582 1.00 90.88 218 GLN A C 1
ATOM 1725 O O . GLN A 1 218 ? 17.747 -6.325 1.510 1.00 90.88 218 GLN A O 1
ATOM 1730 N N . LEU A 1 219 ? 15.884 -5.373 0.694 1.00 87.00 219 LEU A N 1
ATOM 1731 C CA . LEU A 1 219 ? 15.670 -6.373 -0.347 1.00 87.00 219 LEU A CA 1
ATOM 1732 C C . LEU A 1 219 ? 16.869 -6.469 -1.308 1.00 87.00 219 LEU A C 1
ATOM 1734 O O . LEU A 1 219 ? 17.367 -5.463 -1.819 1.00 87.00 219 LEU A O 1
ATOM 1738 N N . VAL A 1 220 ? 17.285 -7.704 -1.597 1.00 82.25 220 VAL A N 1
ATOM 1739 C CA . VAL A 1 220 ? 18.230 -8.027 -2.673 1.00 82.25 220 VAL A CA 1
ATOM 1740 C C . VAL A 1 220 ? 17.437 -8.506 -3.886 1.00 82.25 220 VAL A C 1
ATOM 1742 O O . VAL A 1 220 ? 16.634 -9.436 -3.786 1.00 82.25 220 VAL A O 1
ATOM 1745 N N . TYR A 1 221 ? 17.650 -7.863 -5.032 1.00 74.19 221 TYR A N 1
ATOM 1746 C CA . TYR A 1 221 ? 16.880 -8.113 -6.248 1.00 74.19 221 TYR A CA 1
ATOM 1747 C C . TYR A 1 221 ? 17.268 -9.434 -6.900 1.00 74.19 221 TYR A C 1
ATOM 1749 O O . TYR A 1 221 ? 18.449 -9.734 -7.081 1.00 74.19 221 TYR A O 1
ATOM 1757 N N . LYS A 1 222 ? 16.253 -10.207 -7.290 1.00 73.19 222 LYS A N 1
ATOM 1758 C CA . LYS A 1 222 ? 16.440 -11.313 -8.227 1.00 73.19 222 LYS A CA 1
ATOM 1759 C C . LYS A 1 222 ? 16.509 -10.742 -9.648 1.00 73.19 222 LYS A C 1
ATOM 1761 O O . LYS A 1 222 ? 15.764 -9.802 -9.928 1.00 73.19 222 LYS A O 1
ATOM 1766 N N . PRO A 1 223 ? 17.359 -11.295 -10.526 1.00 65.25 223 PRO A N 1
ATOM 1767 C CA . PRO A 1 223 ? 17.312 -10.955 -11.943 1.00 65.25 223 PRO A CA 1
ATOM 1768 C C . PRO A 1 223 ? 15.958 -11.360 -12.558 1.00 65.25 223 PRO A C 1
ATOM 1770 O O . PRO A 1 223 ? 15.254 -12.218 -12.019 1.00 65.25 223 PRO A O 1
ATOM 1773 N N . ASP A 1 224 ? 15.619 -10.741 -13.690 1.00 77.56 224 ASP A N 1
ATOM 1774 C CA . ASP A 1 224 ? 14.506 -11.102 -14.583 1.00 77.56 224 ASP A CA 1
ATOM 1775 C C . ASP A 1 224 ? 13.080 -10.894 -14.031 1.00 77.56 224 ASP A C 1
ATOM 1777 O O . ASP A 1 224 ? 12.204 -11.764 -14.111 1.00 77.56 224 ASP A O 1
ATOM 1781 N N . LEU A 1 225 ? 12.789 -9.692 -13.520 1.00 86.56 225 LEU A N 1
ATOM 1782 C CA . LEU A 1 225 ? 11.430 -9.287 -13.140 1.00 86.56 225 LEU A CA 1
ATOM 1783 C C . LEU A 1 225 ? 10.563 -8.972 -14.373 1.00 86.56 225 LEU A C 1
ATOM 1785 O O . LEU A 1 225 ? 10.312 -7.812 -14.692 1.00 86.56 225 LEU A O 1
ATOM 1789 N N . GLN A 1 226 ? 10.058 -10.011 -15.046 1.00 90.12 226 GLN A N 1
ATOM 1790 C CA . GLN A 1 226 ? 9.253 -9.889 -16.270 1.00 90.12 226 GLN A CA 1
ATOM 1791 C C . GLN A 1 226 ? 8.151 -8.820 -16.156 1.00 90.12 226 GLN A C 1
ATOM 1793 O O . GLN A 1 226 ? 7.249 -8.911 -15.315 1.00 90.12 226 GLN A O 1
ATOM 1798 N N . ALA A 1 227 ? 8.208 -7.811 -17.026 1.00 90.56 227 ALA A N 1
ATOM 1799 C CA . ALA A 1 227 ? 7.212 -6.749 -17.095 1.00 90.56 227 ALA A CA 1
ATOM 1800 C C . ALA A 1 227 ? 5.811 -7.312 -17.394 1.00 90.56 227 ALA A C 1
ATOM 1802 O O . ALA A 1 227 ? 5.658 -8.284 -18.132 1.00 90.56 227 ALA A O 1
ATOM 1803 N N . GLY A 1 228 ? 4.773 -6.728 -16.794 1.00 93.56 228 GLY A N 1
ATOM 1804 C CA . GLY A 1 228 ? 3.385 -7.166 -16.979 1.00 93.56 228 GLY A CA 1
ATOM 1805 C C . GLY A 1 228 ? 2.982 -8.374 -16.131 1.00 93.56 228 GLY A C 1
ATOM 1806 O O . GLY A 1 228 ? 1.819 -8.488 -15.749 1.00 93.56 228 GLY A O 1
ATOM 1807 N N . ARG A 1 229 ? 3.917 -9.251 -15.751 1.00 95.69 229 ARG A N 1
ATOM 1808 C CA . ARG A 1 229 ? 3.610 -10.379 -14.865 1.00 95.69 229 ARG A CA 1
ATOM 1809 C C . ARG A 1 229 ? 3.482 -9.901 -13.409 1.00 95.69 229 ARG A C 1
ATOM 1811 O O . ARG A 1 229 ? 4.391 -9.215 -12.928 1.00 95.69 229 ARG A O 1
ATOM 1818 N N . PRO A 1 230 ? 2.401 -10.242 -12.684 1.00 95.31 230 PRO A N 1
ATOM 1819 C CA . PRO A 1 230 ? 2.320 -9.996 -11.249 1.00 95.31 230 PRO A CA 1
ATOM 1820 C C . PRO A 1 230 ? 3.292 -10.936 -10.533 1.00 95.31 230 PRO A C 1
ATOM 1822 O O . PRO A 1 230 ? 3.196 -12.160 -10.636 1.00 95.31 230 PRO A O 1
ATOM 1825 N N . LEU A 1 231 ? 4.294 -10.353 -9.880 1.00 94.25 231 LEU A N 1
ATOM 1826 C CA . LEU A 1 231 ? 5.349 -11.080 -9.185 1.00 94.25 231 LEU A CA 1
ATOM 1827 C C . LEU A 1 231 ? 5.454 -10.512 -7.779 1.00 94.25 231 LEU A C 1
ATOM 1829 O O . LEU A 1 231 ? 5.781 -9.335 -7.618 1.00 94.25 231 LEU A O 1
ATOM 1833 N N . ARG A 1 232 ? 5.197 -11.344 -6.766 1.00 93.50 232 ARG A N 1
ATOM 1834 C CA . ARG A 1 232 ? 5.456 -10.974 -5.375 1.00 93.50 232 ARG A CA 1
ATOM 1835 C C . ARG A 1 232 ? 6.967 -10.900 -5.163 1.00 93.50 232 ARG A C 1
ATOM 1837 O O . ARG A 1 232 ? 7.652 -11.920 -5.215 1.00 93.50 232 ARG A O 1
ATOM 1844 N N . VAL A 1 233 ? 7.472 -9.692 -4.939 1.00 93.75 233 VAL A N 1
ATOM 1845 C CA . VAL A 1 233 ? 8.906 -9.429 -4.734 1.00 93.75 233 VAL A CA 1
ATOM 1846 C C . VAL A 1 233 ? 9.286 -9.377 -3.259 1.00 93.75 233 VAL A C 1
ATOM 1848 O O . VAL A 1 233 ? 10.439 -9.623 -2.918 1.00 93.75 233 VAL A O 1
ATOM 1851 N N . PHE A 1 234 ? 8.324 -9.094 -2.382 1.00 94.19 234 PHE A N 1
ATOM 1852 C CA . PHE A 1 234 ? 8.549 -9.073 -0.944 1.00 94.19 234 PHE A CA 1
ATOM 1853 C C . PHE A 1 234 ? 8.468 -10.479 -0.330 1.00 94.19 234 PHE A C 1
ATOM 1855 O O . PHE A 1 234 ? 7.648 -11.294 -0.761 1.00 94.19 234 PHE A O 1
ATOM 1862 N N . PRO A 1 235 ? 9.293 -10.781 0.690 1.00 91.81 235 PRO A N 1
ATOM 1863 C CA . PRO A 1 235 ? 9.311 -12.086 1.352 1.00 91.81 235 PRO A CA 1
ATOM 1864 C C . PRO A 1 235 ? 8.190 -12.258 2.393 1.00 91.81 235 PRO A C 1
ATOM 1866 O O . PRO A 1 235 ? 8.200 -13.227 3.143 1.00 91.81 235 PRO A O 1
ATOM 1869 N N . TYR A 1 236 ? 7.238 -11.329 2.453 1.00 93.88 236 TYR A N 1
ATOM 1870 C CA . TYR A 1 236 ? 6.136 -11.300 3.409 1.00 93.88 236 TYR A CA 1
ATOM 1871 C C . TYR A 1 236 ? 4.802 -11.073 2.690 1.00 93.88 236 TYR A C 1
ATOM 1873 O O . TYR A 1 236 ? 4.759 -10.737 1.502 1.00 93.88 236 TYR A O 1
ATOM 1881 N N . VAL A 1 237 ? 3.714 -11.250 3.432 1.00 95.81 237 VAL A N 1
ATOM 1882 C CA . VAL A 1 237 ? 2.349 -10.916 3.015 1.00 95.81 237 VAL A CA 1
ATOM 1883 C C . VAL A 1 237 ? 1.705 -10.065 4.099 1.00 95.81 237 VAL A C 1
ATOM 1885 O O . VAL A 1 237 ? 1.966 -10.271 5.281 1.00 95.81 237 VAL A O 1
ATOM 1888 N N . LEU A 1 238 ? 0.865 -9.119 3.700 1.00 96.88 238 LEU A N 1
ATOM 1889 C CA . LEU A 1 238 ? 0.054 -8.332 4.620 1.00 96.88 238 LEU A CA 1
ATOM 1890 C C . LEU A 1 238 ? -1.255 -9.084 4.846 1.00 96.88 238 LEU A C 1
ATOM 1892 O O . LEU A 1 238 ? -2.079 -9.165 3.934 1.00 96.88 238 LEU A O 1
ATOM 1896 N N . THR A 1 239 ? -1.420 -9.676 6.025 1.00 94.81 239 THR A N 1
ATOM 1897 C CA . THR A 1 239 ? -2.622 -10.444 6.373 1.00 94.81 239 THR A CA 1
ATOM 1898 C C . THR A 1 239 ? -3.323 -9.753 7.528 1.00 94.81 239 THR A C 1
ATOM 1900 O O . THR A 1 239 ? -2.700 -9.586 8.575 1.00 94.81 239 THR A O 1
ATOM 1903 N N . PRO A 1 240 ? -4.580 -9.324 7.356 1.00 95.81 240 PRO A N 1
ATOM 1904 C CA . PRO A 1 240 ? -5.303 -8.708 8.445 1.00 95.81 240 PRO A CA 1
ATOM 1905 C C . PRO A 1 240 ? -5.836 -9.757 9.431 1.00 95.81 240 PRO A C 1
ATOM 1907 O O . PRO A 1 240 ? -6.198 -10.870 9.049 1.00 95.81 240 PRO A O 1
ATOM 1910 N N . GLU A 1 241 ? -5.910 -9.374 10.702 1.00 93.06 241 GLU A N 1
ATOM 1911 C CA . GLU A 1 241 ? -6.468 -10.151 11.803 1.00 93.06 241 GLU A CA 1
ATOM 1912 C C . GLU A 1 241 ? -7.569 -9.349 12.530 1.00 93.06 241 GLU A C 1
ATOM 1914 O O . GLU A 1 241 ? -7.355 -8.176 12.848 1.00 93.06 241 GLU A O 1
ATOM 1919 N N . PRO A 1 242 ? -8.719 -9.970 12.859 1.00 92.00 242 PRO A N 1
ATOM 1920 C CA . PRO A 1 242 ? -9.126 -11.309 12.431 1.00 92.00 242 PRO A CA 1
ATOM 1921 C C . PRO A 1 242 ? -9.334 -11.369 10.912 1.00 92.00 242 PRO A C 1
ATOM 1923 O O . PRO A 1 242 ? -9.574 -10.351 10.266 1.00 92.00 242 PRO A O 1
ATOM 1926 N N . MET A 1 243 ? -9.254 -12.571 10.337 1.00 90.31 243 MET A N 1
ATOM 1927 C CA . MET A 1 243 ? -9.595 -12.756 8.927 1.00 90.31 243 MET A CA 1
ATOM 1928 C C . MET A 1 243 ? -11.055 -12.325 8.699 1.00 90.31 243 MET A C 1
ATOM 1930 O O . MET A 1 243 ? -11.927 -12.793 9.438 1.00 90.31 243 MET A O 1
ATOM 1934 N N . PRO A 1 244 ? -11.345 -11.464 7.703 1.00 87.50 244 PRO A N 1
ATOM 1935 C CA . PRO A 1 244 ? -12.712 -11.095 7.361 1.00 87.50 244 PRO A CA 1
ATOM 1936 C C . PRO A 1 244 ? -13.548 -12.339 7.077 1.00 87.50 244 PRO A C 1
ATOM 1938 O O . PRO A 1 244 ? -13.114 -13.230 6.342 1.00 87.50 244 PRO A O 1
ATOM 1941 N N . LEU A 1 245 ? -14.750 -12.391 7.647 1.00 76.00 245 LEU A N 1
ATOM 1942 C CA . LEU A 1 245 ? -15.734 -13.400 7.276 1.00 76.00 245 LEU A CA 1
ATOM 1943 C C . LEU A 1 245 ? -16.200 -13.085 5.848 1.00 76.00 245 LEU A C 1
ATOM 1945 O O . LEU A 1 245 ? -16.678 -11.980 5.589 1.00 76.00 245 LEU A O 1
ATOM 1949 N N . MET A 1 246 ? -15.977 -14.028 4.931 1.00 60.34 246 MET A N 1
ATOM 1950 C CA . MET A 1 246 ? -16.409 -13.940 3.532 1.00 60.34 246 MET A CA 1
ATOM 1951 C C . MET A 1 246 ? -17.840 -14.425 3.350 1.00 60.34 246 MET A C 1
ATOM 1953 O O . MET A 1 246 ? -18.203 -15.423 4.011 1.00 60.34 246 MET A O 1
#

Radius of gyration: 30.65 Å; chains: 1; bounding box: 92×92×47 Å